Protein AF-A0A834RPK0-F1 (afdb_monomer_lite)

Structure (mmCIF, N/CA/C/O backbone):
data_AF-A0A834RPK0-F1
#
_entry.id   AF-A0A834RPK0-F1
#
loop_
_atom_site.group_PDB
_atom_site.id
_atom_site.type_symbol
_atom_site.label_atom_id
_atom_site.label_alt_id
_atom_site.label_comp_id
_atom_site.label_asym_id
_atom_site.label_entity_id
_atom_site.label_seq_id
_atom_site.pdbx_PDB_ins_code
_atom_site.Cartn_x
_atom_site.Cartn_y
_atom_site.Cartn_z
_atom_site.occupancy
_atom_site.B_iso_or_equiv
_atom_site.auth_seq_id
_atom_site.auth_comp_id
_atom_site.auth_asym_id
_atom_site.auth_atom_id
_atom_site.pdbx_PDB_model_num
ATOM 1 N N . MET A 1 1 ? 8.964 4.202 -4.749 1.00 93.50 1 MET A N 1
ATOM 2 C CA . MET A 1 1 ? 7.977 4.054 -5.846 1.00 93.50 1 MET A CA 1
ATOM 3 C C . MET A 1 1 ? 8.562 4.579 -7.152 1.00 93.50 1 MET A C 1
ATOM 5 O O . MET A 1 1 ? 9.456 5.419 -7.105 1.00 93.50 1 MET A O 1
ATOM 9 N N . SER A 1 2 ? 8.068 4.128 -8.306 1.00 96.38 2 SER A N 1
ATOM 10 C CA . SER A 1 2 ? 8.414 4.714 -9.609 1.00 96.38 2 SER A CA 1
ATOM 11 C C . SER A 1 2 ? 7.276 4.647 -10.627 1.00 96.38 2 SER A C 1
ATOM 13 O O . SER A 1 2 ? 6.348 3.847 -10.500 1.00 96.38 2 SER A O 1
ATOM 15 N N . ALA A 1 3 ? 7.382 5.490 -11.652 1.00 97.00 3 ALA A N 1
ATOM 16 C CA . ALA A 1 3 ? 6.597 5.434 -12.873 1.00 97.00 3 ALA A CA 1
ATOM 17 C C . ALA A 1 3 ? 7.542 5.102 -14.029 1.00 97.00 3 ALA A C 1
ATOM 19 O O . ALA A 1 3 ? 8.542 5.795 -14.241 1.00 97.00 3 ALA A O 1
ATOM 20 N N . GLN A 1 4 ? 7.230 4.046 -14.774 1.00 96.06 4 GLN A N 1
ATOM 21 C CA . GLN A 1 4 ? 8.089 3.544 -15.841 1.00 96.06 4 GLN A CA 1
ATOM 22 C C . GLN A 1 4 ? 7.287 3.306 -17.113 1.00 96.06 4 GLN A C 1
ATOM 24 O O . GLN A 1 4 ? 6.217 2.697 -17.077 1.00 96.06 4 GLN A O 1
ATOM 29 N N . HIS A 1 5 ? 7.820 3.732 -18.255 1.00 95.25 5 HIS A N 1
ATOM 30 C CA . HIS A 1 5 ? 7.370 3.182 -19.523 1.00 95.25 5 HIS A CA 1
ATOM 31 C C . HIS A 1 5 ? 7.876 1.735 -19.615 1.00 95.25 5 HIS A C 1
ATOM 33 O O . HIS A 1 5 ? 9.091 1.521 -19.533 1.00 95.25 5 HIS A O 1
ATOM 39 N N . PRO A 1 6 ? 6.988 0.735 -19.748 1.00 94.62 6 PRO A N 1
ATOM 40 C CA . PRO A 1 6 ? 7.416 -0.653 -19.830 1.00 94.62 6 PRO A CA 1
ATOM 41 C C . PRO A 1 6 ? 8.187 -0.925 -21.123 1.00 94.62 6 PRO A C 1
ATOM 43 O O . PRO A 1 6 ? 7.986 -0.256 -22.136 1.00 94.62 6 PRO A O 1
ATOM 46 N N . GLY A 1 7 ? 9.024 -1.964 -21.117 1.00 95.06 7 GLY A N 1
ATOM 47 C CA . GLY A 1 7 ? 9.658 -2.433 -22.345 1.00 95.06 7 GLY A CA 1
ATOM 48 C C . GLY A 1 7 ? 8.622 -2.902 -23.379 1.00 95.06 7 GLY A C 1
ATOM 49 O O . GLY A 1 7 ? 7.525 -3.354 -23.044 1.00 95.06 7 GLY A O 1
ATOM 50 N N . GLN A 1 8 ? 8.969 -2.814 -24.664 1.00 94.44 8 GLN A N 1
ATOM 51 C CA . GLN A 1 8 ? 8.030 -3.014 -25.780 1.00 94.44 8 GLN A CA 1
ATOM 52 C C . GLN A 1 8 ? 7.349 -4.392 -25.814 1.00 94.44 8 GLN A C 1
ATOM 54 O O . GLN A 1 8 ? 6.273 -4.530 -26.402 1.00 94.44 8 GLN A O 1
ATOM 59 N N . ARG A 1 9 ? 7.967 -5.413 -25.206 1.00 95.25 9 ARG A N 1
ATOM 60 C CA . ARG A 1 9 ? 7.450 -6.790 -25.174 1.00 95.25 9 ARG A CA 1
ATOM 61 C C . ARG A 1 9 ? 6.666 -7.108 -23.899 1.00 95.25 9 ARG A C 1
ATOM 63 O O . ARG A 1 9 ? 6.069 -8.183 -23.825 1.00 95.25 9 ARG A O 1
ATOM 70 N N . PHE A 1 10 ? 6.649 -6.196 -22.926 1.00 93.81 10 PHE A N 1
ATOM 71 C CA . PHE A 1 10 ? 5.908 -6.382 -21.688 1.00 93.81 10 PHE A CA 1
ATOM 72 C C . PHE A 1 10 ? 4.395 -6.498 -21.974 1.00 93.81 10 PHE A C 1
ATOM 74 O O . PHE A 1 10 ? 3.866 -5.728 -22.789 1.00 93.81 10 PHE A O 1
ATOM 81 N N . PRO A 1 11 ? 3.677 -7.439 -21.327 1.00 91.06 11 PRO A N 1
ATOM 82 C CA . PRO A 1 11 ? 2.245 -7.619 -21.543 1.00 91.06 11 PRO A CA 1
ATOM 83 C C . PRO A 1 11 ? 1.435 -6.344 -21.277 1.00 91.06 11 PRO A C 1
ATOM 85 O O . PRO A 1 11 ? 1.596 -5.670 -20.259 1.00 91.06 11 PRO A O 1
ATOM 88 N N . TYR A 1 12 ? 0.516 -6.030 -22.189 1.00 89.50 12 TYR A N 1
ATOM 89 C CA . TYR A 1 12 ? -0.424 -4.929 -22.016 1.00 89.50 12 TYR A CA 1
ATOM 90 C C . TYR A 1 12 ? -1.839 -5.473 -21.846 1.00 89.50 12 TYR A C 1
ATOM 92 O O . TYR A 1 12 ? -2.360 -6.125 -22.745 1.00 89.50 12 TYR A O 1
ATOM 100 N N . ALA A 1 13 ? -2.436 -5.204 -20.690 1.00 90.38 13 ALA A N 1
ATOM 101 C CA . ALA A 1 13 ? -3.760 -5.659 -20.283 1.00 90.38 13 ALA A CA 1
ATOM 102 C C . ALA A 1 13 ? -4.718 -4.485 -20.008 1.00 90.38 13 ALA A C 1
ATOM 104 O O . ALA A 1 13 ? -5.709 -4.653 -19.308 1.00 90.38 13 ALA A O 1
ATOM 10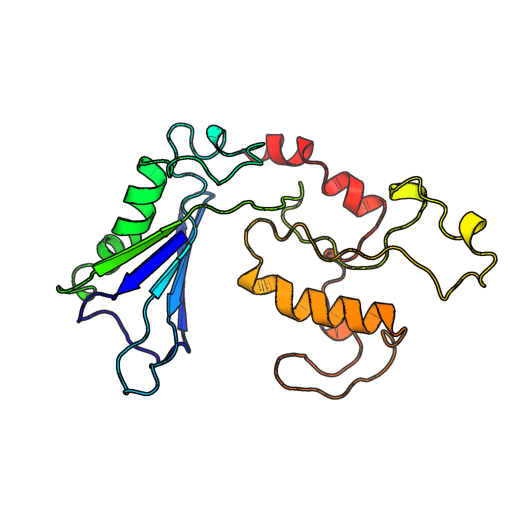5 N N . GLY A 1 14 ? -4.417 -3.277 -20.502 1.00 88.75 14 GLY A N 1
ATOM 106 C CA . GLY A 1 14 ? -5.305 -2.117 -20.349 1.00 88.75 14 GLY A CA 1
ATOM 107 C C . GLY A 1 14 ? -5.518 -1.673 -18.899 1.00 88.75 14 GLY A C 1
ATOM 108 O O . GLY A 1 14 ? -6.535 -1.059 -18.600 1.00 88.75 14 GLY A O 1
ATOM 109 N N . GLY A 1 15 ? -4.588 -2.001 -17.998 1.00 89.75 15 GLY A N 1
ATOM 110 C CA . GLY A 1 15 ? -4.724 -1.743 -16.561 1.00 89.75 15 GLY A CA 1
ATOM 111 C C . GLY A 1 15 ? -5.598 -2.740 -15.795 1.00 89.75 15 GLY A C 1
ATOM 112 O O . GLY A 1 15 ? -5.873 -2.5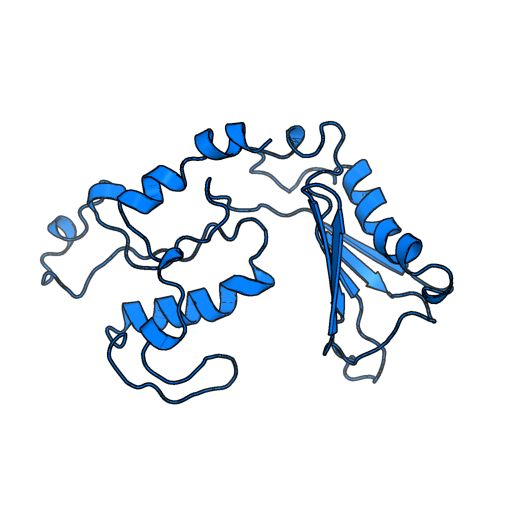20 -14.622 1.00 89.75 15 GLY A O 1
ATOM 113 N N . LEU A 1 16 ? -6.005 -3.848 -16.424 1.00 90.00 16 LEU A N 1
ATOM 114 C CA . LEU A 1 16 ? -6.784 -4.908 -15.770 1.00 90.00 16 LEU A CA 1
ATOM 115 C C . LEU A 1 16 ? -5.929 -5.890 -14.960 1.00 90.00 16 LEU A C 1
ATOM 117 O O . LEU A 1 16 ? -6.474 -6.710 -14.228 1.00 90.00 16 LEU A O 1
ATOM 121 N N . HIS A 1 17 ? -4.602 -5.835 -15.096 1.00 89.56 17 HIS A N 1
ATOM 122 C CA . HIS A 1 17 ? -3.682 -6.712 -14.381 1.00 89.56 17 HIS A CA 1
ATOM 123 C C . HIS A 1 17 ? -2.638 -5.916 -13.599 1.00 89.56 17 HIS A C 1
ATOM 125 O O . HIS A 1 17 ? -2.103 -4.909 -14.077 1.00 89.56 17 HIS A O 1
ATOM 131 N N . SER A 1 18 ? -2.311 -6.462 -12.432 1.00 91.38 18 SER A N 1
ATOM 132 C CA . SER A 1 18 ? -1.158 -6.101 -11.618 1.00 91.38 18 SER A CA 1
ATOM 133 C C . SER A 1 18 ? -0.292 -7.337 -11.394 1.00 91.38 18 SER A C 1
ATOM 135 O O . SER A 1 18 ? -0.750 -8.474 -11.525 1.00 91.38 18 SER A O 1
ATOM 137 N N . TRP A 1 19 ? 0.970 -7.114 -11.059 1.00 93.12 19 TRP A N 1
ATOM 138 C CA . TRP A 1 19 ? 1.949 -8.159 -10.791 1.00 93.12 19 TRP A CA 1
ATOM 139 C C . TRP A 1 19 ? 2.512 -7.961 -9.395 1.00 93.12 19 TRP A C 1
ATOM 141 O O . TRP A 1 19 ? 2.827 -6.835 -9.024 1.00 93.12 19 TRP A O 1
ATOM 151 N N . GLY A 1 20 ? 2.668 -9.055 -8.657 1.00 93.44 20 GLY A N 1
ATOM 152 C CA . GLY A 1 20 ? 3.395 -9.101 -7.394 1.00 93.44 20 GLY A CA 1
ATOM 153 C C . GLY A 1 20 ? 4.597 -10.026 -7.532 1.00 93.44 20 GLY A C 1
ATOM 154 O O . GLY A 1 20 ? 4.502 -11.089 -8.147 1.00 93.44 20 GLY A O 1
ATOM 155 N N . VAL A 1 21 ? 5.727 -9.615 -6.977 1.00 92.44 21 VAL A N 1
ATOM 156 C CA . VAL A 1 21 ? 6.949 -10.408 -6.886 1.00 92.44 21 VAL A CA 1
ATOM 157 C C . VAL A 1 21 ? 7.266 -10.550 -5.411 1.00 92.44 21 VAL A C 1
ATOM 159 O O . VAL A 1 21 ? 7.690 -9.589 -4.781 1.00 92.44 21 VAL A O 1
ATOM 162 N N . VAL A 1 22 ? 7.064 -11.747 -4.874 1.00 91.56 22 VAL A N 1
ATOM 163 C CA . VAL A 1 22 ? 7.335 -12.062 -3.469 1.00 91.56 22 VAL A CA 1
ATOM 164 C C . VAL A 1 22 ? 8.691 -12.753 -3.367 1.00 91.56 22 VAL A C 1
ATOM 166 O O . VAL A 1 22 ? 8.989 -13.657 -4.152 1.00 91.56 22 VAL A O 1
ATOM 169 N N . TYR A 1 23 ? 9.524 -12.331 -2.420 1.00 87.38 23 TYR A N 1
ATOM 170 C CA . TYR A 1 23 ? 10.840 -12.914 -2.163 1.00 87.38 23 TYR A CA 1
ATOM 171 C C . TYR A 1 23 ? 11.192 -12.806 -0.679 1.00 87.38 23 TYR A C 1
ATOM 173 O O . TYR A 1 23 ? 11.142 -11.726 -0.101 1.00 87.38 23 TYR A O 1
ATOM 181 N N . GLY A 1 24 ? 11.615 -13.910 -0.056 1.00 85.56 24 GLY A N 1
ATOM 182 C CA . GLY A 1 24 ? 11.869 -13.915 1.390 1.00 85.56 24 GLY A CA 1
ATOM 183 C C . GLY A 1 24 ? 10.683 -13.309 2.151 1.00 85.56 24 GLY A C 1
ATOM 184 O O . GLY A 1 24 ? 9.555 -13.753 1.967 1.00 85.56 24 GLY A O 1
ATOM 185 N N . GLU A 1 25 ? 10.949 -12.259 2.927 1.00 80.69 25 GLU A N 1
ATOM 186 C CA . GLU A 1 25 ? 9.951 -11.508 3.708 1.00 80.69 25 GLU A CA 1
ATOM 187 C C . GLU A 1 25 ? 9.455 -10.226 3.013 1.00 80.69 25 GLU A C 1
ATOM 189 O O . GLU A 1 25 ? 8.629 -9.495 3.551 1.00 80.69 25 GLU A O 1
ATOM 194 N N . GLY A 1 26 ? 9.961 -9.925 1.815 1.00 84.56 26 GLY A N 1
ATOM 195 C CA . GLY A 1 26 ? 9.620 -8.724 1.061 1.00 84.56 26 GLY A CA 1
ATOM 196 C C . GLY A 1 26 ? 8.804 -9.017 -0.191 1.00 84.56 26 GLY A C 1
ATOM 197 O O . GLY A 1 26 ? 8.729 -10.142 -0.693 1.00 84.56 26 GLY A O 1
ATOM 198 N N . PHE A 1 27 ? 8.226 -7.961 -0.749 1.00 91.25 27 PHE A N 1
ATOM 199 C CA . PHE A 1 27 ? 7.593 -8.018 -2.054 1.00 91.25 27 PHE A CA 1
ATOM 200 C C . PHE A 1 27 ? 7.733 -6.690 -2.797 1.00 91.25 27 PHE A C 1
ATOM 202 O O . PHE A 1 27 ? 7.914 -5.625 -2.205 1.00 91.25 27 PHE A O 1
ATOM 209 N N . ASP A 1 28 ? 7.629 -6.772 -4.117 1.00 94.06 28 ASP A N 1
ATOM 210 C CA . ASP A 1 28 ? 7.417 -5.633 -5.000 1.00 94.06 28 ASP A CA 1
ATOM 211 C C . ASP A 1 28 ? 6.164 -5.864 -5.824 1.00 94.06 28 ASP A C 1
ATOM 213 O O . ASP A 1 28 ? 5.746 -6.997 -6.068 1.00 94.06 28 ASP A O 1
ATOM 217 N N . TYR A 1 29 ? 5.580 -4.782 -6.306 1.00 94.06 29 TYR A N 1
ATOM 218 C CA . TYR A 1 29 ? 4.389 -4.840 -7.125 1.00 94.06 29 TYR A CA 1
ATOM 219 C C . TYR A 1 29 ? 4.466 -3.853 -8.278 1.00 94.06 29 TYR A C 1
ATOM 221 O O . TYR A 1 29 ? 5.120 -2.812 -8.201 1.00 94.06 29 TYR A O 1
ATOM 229 N N . ALA A 1 30 ? 3.753 -4.173 -9.350 1.00 94.56 30 ALA A N 1
ATOM 230 C CA . ALA A 1 30 ? 3.528 -3.276 -10.466 1.00 94.56 30 ALA A CA 1
ATOM 231 C C . ALA A 1 30 ? 2.047 -3.255 -10.824 1.00 94.56 30 ALA A C 1
ATOM 233 O O . ALA A 1 30 ? 1.436 -4.304 -11.023 1.00 94.56 30 ALA A O 1
ATOM 234 N N . THR A 1 31 ? 1.497 -2.057 -10.985 1.00 93.44 31 THR A N 1
ATOM 235 C CA . THR A 1 31 ? 0.153 -1.842 -11.523 1.00 93.44 31 THR A CA 1
ATOM 236 C C . THR A 1 31 ? 0.267 -1.102 -12.842 1.00 93.44 31 THR A C 1
ATOM 238 O O . THR A 1 31 ? 0.960 -0.087 -12.948 1.00 93.44 31 THR A O 1
ATOM 241 N N . GLN A 1 32 ? -0.412 -1.604 -13.868 1.00 93.31 32 GLN A N 1
ATOM 242 C CA . GLN A 1 32 ? -0.457 -0.938 -15.159 1.00 93.31 32 GLN A CA 1
ATOM 243 C C . GLN A 1 32 ? -1.540 0.132 -15.165 1.00 93.31 32 GLN A C 1
ATOM 245 O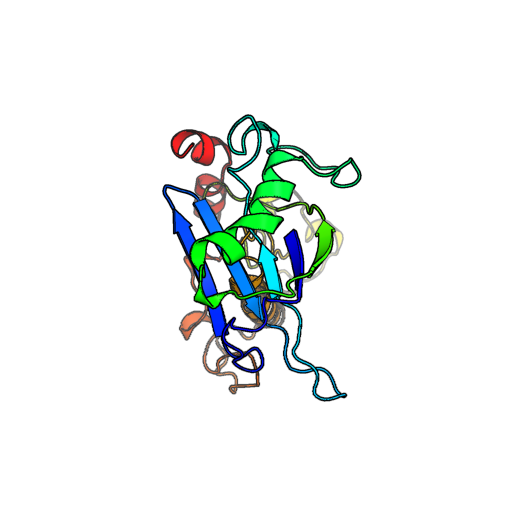 O . GLN A 1 32 ? -2.682 -0.124 -14.793 1.00 93.31 32 GLN A O 1
ATOM 250 N N . ARG A 1 33 ? -1.203 1.338 -15.626 1.00 93.00 33 ARG A N 1
ATOM 251 C CA . ARG A 1 33 ? -2.230 2.347 -15.880 1.00 93.00 33 ARG A CA 1
ATOM 252 C C . ARG A 1 33 ? -3.029 1.992 -17.142 1.00 93.00 33 ARG A C 1
ATOM 254 O O . ARG A 1 33 ? -2.446 1.470 -18.104 1.00 93.00 33 ARG A O 1
ATOM 261 N N . PRO A 1 34 ? -4.335 2.311 -17.179 1.00 92.94 34 PRO A N 1
ATOM 262 C CA . PRO A 1 34 ? -5.129 2.217 -18.397 1.00 92.94 34 PRO A CA 1
ATOM 263 C C . PRO A 1 34 ? -4.509 2.999 -19.559 1.00 92.94 34 PRO A C 1
ATOM 265 O O . PRO A 1 34 ? -3.631 3.849 -19.364 1.00 92.94 34 PRO A O 1
ATOM 268 N N . SER A 1 35 ? -4.967 2.711 -20.777 1.00 90.81 35 SER A N 1
ATOM 269 C CA . SER A 1 35 ? -4.534 3.459 -21.957 1.00 90.81 35 SER A CA 1
ATOM 270 C C . SER A 1 35 ? -4.870 4.931 -21.773 1.00 90.81 35 SER A C 1
ATOM 272 O O . SER A 1 35 ? -5.907 5.286 -21.207 1.00 90.81 35 SER A O 1
ATOM 274 N N . LYS A 1 36 ? -3.994 5.797 -22.271 1.00 87.81 36 LYS A N 1
ATOM 275 C CA . LYS A 1 36 ? -4.293 7.224 -22.333 1.00 87.81 36 LYS A CA 1
ATOM 276 C C . LYS A 1 36 ? -5.371 7.481 -23.389 1.00 87.81 36 LYS A C 1
ATOM 278 O O . LYS A 1 36 ? -5.622 6.644 -24.255 1.00 87.81 36 LYS A O 1
ATOM 283 N N . ALA A 1 37 ? -5.976 8.666 -23.344 1.00 89.56 37 ALA A N 1
ATOM 284 C CA . ALA A 1 37 ? -7.009 9.072 -24.300 1.00 89.56 37 ALA A CA 1
ATOM 285 C C . ALA A 1 37 ? -6.528 9.054 -25.767 1.00 89.56 37 ALA A C 1
ATOM 287 O O . ALA A 1 37 ? -7.332 8.857 -26.670 1.00 89.56 37 ALA A O 1
ATOM 288 N N . ASP A 1 38 ? -5.221 9.214 -25.998 1.00 91.19 38 ASP A N 1
ATOM 289 C CA . ASP A 1 38 ? -4.579 9.134 -27.318 1.00 91.19 38 ASP A CA 1
ATOM 290 C C . ASP A 1 38 ? -4.315 7.689 -27.800 1.00 91.19 38 ASP A C 1
ATOM 292 O O . ASP A 1 38 ? -3.713 7.482 -28.851 1.00 91.19 38 ASP A O 1
ATOM 296 N N . GLY A 1 39 ? -4.741 6.680 -27.033 1.00 85.00 39 GLY A N 1
ATOM 297 C CA . GLY A 1 39 ? -4.537 5.263 -27.333 1.00 85.00 39 GLY A CA 1
ATOM 298 C C . GLY A 1 39 ? -3.150 4.726 -26.969 1.00 85.00 39 GLY A C 1
ATOM 299 O O . GLY A 1 39 ? -2.913 3.522 -27.103 1.00 85.00 39 GLY A O 1
ATOM 300 N N . SER A 1 40 ? -2.231 5.565 -26.480 1.00 86.88 40 SER A N 1
ATOM 301 C CA . SER A 1 40 ? -0.914 5.107 -26.035 1.00 86.88 40 SER A CA 1
ATOM 302 C C . SER A 1 40 ? -1.009 4.285 -24.746 1.00 86.88 40 SER A C 1
ATOM 304 O O . SER A 1 40 ? -1.849 4.525 -23.869 1.00 86.88 40 SER A O 1
ATO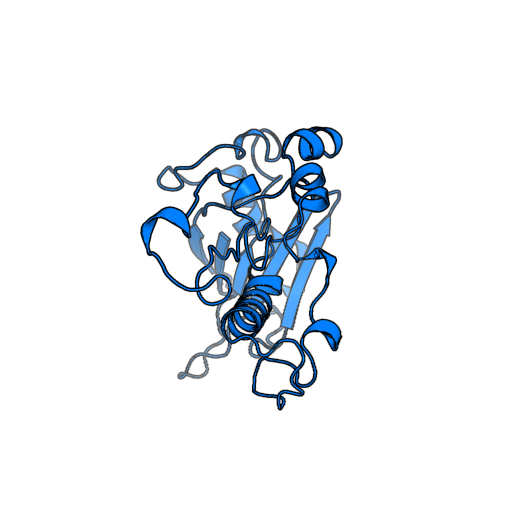M 306 N N . LYS A 1 41 ? -0.124 3.286 -24.629 1.00 89.94 41 LYS A N 1
ATOM 307 C CA . LYS A 1 41 ? -0.050 2.414 -23.452 1.00 89.94 41 LYS A CA 1
ATOM 308 C C . LYS A 1 41 ? 0.261 3.242 -22.204 1.00 89.94 41 LYS A C 1
ATOM 310 O O . LYS A 1 41 ? 1.180 4.064 -22.200 1.00 89.94 41 LYS A O 1
ATOM 315 N N . GLY A 1 42 ? -0.498 2.991 -21.142 1.00 91.69 42 GLY A N 1
ATOM 316 C CA . GLY A 1 42 ? -0.232 3.557 -19.826 1.00 91.69 42 GLY A CA 1
ATOM 317 C C . GLY A 1 42 ? 1.103 3.080 -19.245 1.00 91.69 42 GLY A C 1
ATOM 318 O O . GLY A 1 42 ? 1.593 1.996 -19.563 1.00 91.69 42 GLY A O 1
ATOM 319 N N . ASP A 1 43 ? 1.683 3.914 -18.385 1.00 94.69 43 ASP A N 1
ATOM 320 C CA . ASP A 1 43 ? 2.905 3.581 -17.649 1.00 94.69 43 ASP A CA 1
ATOM 321 C C . ASP A 1 43 ? 2.649 2.498 -16.587 1.00 94.69 43 ASP A C 1
ATOM 323 O O . ASP A 1 43 ? 1.514 2.294 -16.144 1.00 94.69 43 ASP A O 1
ATOM 327 N N . LEU A 1 44 ? 3.718 1.831 -16.158 1.00 95.44 44 LEU A N 1
ATOM 328 C CA . LEU A 1 44 ? 3.731 0.985 -14.972 1.00 95.44 44 LEU A CA 1
ATOM 329 C C . LEU A 1 44 ? 4.029 1.820 -13.732 1.00 95.44 44 LEU A C 1
ATOM 331 O O . LEU A 1 44 ? 4.990 2.588 -13.707 1.00 95.44 44 LEU A O 1
ATOM 335 N N . MET A 1 45 ? 3.222 1.621 -12.697 1.00 95.44 45 MET A N 1
ATOM 336 C CA . MET A 1 45 ? 3.446 2.149 -11.357 1.00 95.44 45 MET A CA 1
ATOM 337 C C . MET A 1 45 ? 4.049 1.030 -10.519 1.00 95.44 45 MET A C 1
ATOM 339 O O . MET A 1 45 ? 3.379 0.024 -10.290 1.00 95.44 45 MET A O 1
ATOM 343 N N . ILE A 1 46 ? 5.303 1.185 -10.102 1.00 95.50 46 ILE A N 1
ATOM 344 C CA . ILE A 1 46 ? 6.057 0.140 -9.401 1.00 95.50 46 ILE A CA 1
ATOM 345 C C . ILE A 1 46 ? 6.330 0.576 -7.966 1.00 95.50 46 ILE A C 1
ATOM 347 O O . ILE A 1 46 ? 6.800 1.694 -7.721 1.00 95.50 46 ILE A O 1
ATOM 351 N N . GLY A 1 47 ? 6.052 -0.318 -7.025 1.00 93.94 47 GLY A N 1
ATOM 352 C CA . GLY A 1 47 ? 6.280 -0.116 -5.604 1.00 93.94 47 GLY A CA 1
ATOM 353 C C . GLY A 1 47 ? 6.896 -1.320 -4.917 1.00 93.94 47 GLY A C 1
ATOM 354 O O . GLY A 1 47 ? 6.966 -2.401 -5.493 1.00 93.94 47 GLY A O 1
ATOM 355 N N . GLY A 1 48 ? 7.356 -1.088 -3.691 1.00 92.88 48 GLY A N 1
ATOM 356 C CA . GLY A 1 48 ? 8.138 -2.033 -2.901 1.00 92.88 48 GLY A CA 1
ATOM 357 C C . GLY A 1 48 ? 9.531 -1.484 -2.595 1.00 92.88 48 GLY A C 1
ATOM 358 O O . GLY A 1 48 ? 9.706 -0.273 -2.433 1.00 92.88 48 GLY A O 1
ATOM 359 N N . GLY A 1 49 ? 10.516 -2.372 -2.509 1.00 92.44 49 GLY A N 1
ATOM 360 C CA . GLY A 1 49 ? 11.908 -2.028 -2.231 1.00 92.44 49 GLY A CA 1
ATOM 361 C C . GLY A 1 49 ? 12.199 -1.682 -0.769 1.00 92.44 49 GLY A C 1
ATOM 362 O O . GLY A 1 49 ? 13.313 -1.274 -0.472 1.00 92.44 49 GLY A O 1
ATOM 363 N N . PHE A 1 50 ? 11.244 -1.866 0.150 1.00 90.19 50 PHE A N 1
ATOM 364 C CA . PHE A 1 50 ? 11.417 -1.506 1.564 1.00 90.19 50 PHE A CA 1
ATOM 365 C C . PHE A 1 50 ? 12.662 -2.164 2.186 1.00 90.19 50 PHE A C 1
ATOM 367 O O . PHE A 1 50 ? 13.475 -1.492 2.805 1.00 90.19 50 PHE A O 1
ATOM 374 N N . MET A 1 51 ? 12.882 -3.454 1.912 1.00 90.25 51 MET A N 1
ATOM 375 C CA . MET A 1 51 ? 14.031 -4.225 2.414 1.00 90.25 51 MET A CA 1
ATOM 376 C C . MET A 1 51 ? 15.296 -4.086 1.543 1.00 90.25 51 MET A C 1
ATOM 378 O O . MET A 1 51 ? 16.183 -4.941 1.591 1.00 90.25 51 MET A O 1
ATOM 382 N N . ARG A 1 52 ? 15.363 -3.077 0.663 1.00 93.44 52 ARG A N 1
ATOM 383 C CA . ARG A 1 52 ? 16.410 -2.951 -0.374 1.00 93.44 52 ARG A CA 1
ATOM 384 C C . ARG A 1 52 ? 17.374 -1.792 -0.153 1.00 93.44 52 ARG A C 1
ATOM 386 O O . ARG A 1 52 ? 18.244 -1.574 -0.991 1.00 93.44 52 ARG A O 1
ATOM 393 N N . SER A 1 53 ? 17.277 -1.134 0.996 1.00 93.12 53 SER A N 1
ATOM 394 C CA . SER A 1 53 ? 18.281 -0.200 1.497 1.00 93.12 53 SER A CA 1
ATOM 395 C C . SER A 1 53 ? 19.492 -0.915 2.114 1.00 93.12 53 SER A C 1
ATOM 397 O O . SER A 1 53 ? 19.513 -2.139 2.281 1.00 93.12 53 SER A O 1
ATOM 399 N N . LEU A 1 54 ? 20.519 -0.142 2.487 1.00 92.75 54 LEU A N 1
ATOM 400 C CA . LEU A 1 54 ? 21.797 -0.659 2.996 1.00 92.75 54 LEU A CA 1
ATOM 401 C C . LEU A 1 54 ? 21.646 -1.564 4.229 1.00 92.75 54 LEU A C 1
ATOM 403 O O . LEU A 1 54 ? 22.378 -2.546 4.350 1.00 92.75 54 LEU A O 1
ATOM 407 N N . LYS A 1 55 ? 20.720 -1.242 5.142 1.00 92.94 55 LYS A N 1
ATOM 408 C CA . LYS A 1 55 ? 20.433 -2.049 6.340 1.00 92.94 55 LYS A CA 1
ATOM 409 C C . LYS A 1 55 ? 19.111 -2.802 6.218 1.00 92.94 55 LYS A C 1
ATOM 411 O O . LYS A 1 55 ? 18.436 -3.011 7.221 1.00 92.94 55 LYS A O 1
ATOM 416 N N . GLN A 1 56 ? 18.756 -3.202 4.996 1.00 90.50 56 GLN A N 1
ATOM 417 C CA . GLN A 1 56 ? 17.591 -4.043 4.717 1.00 90.50 56 GLN A CA 1
ATOM 418 C C . GLN A 1 56 ? 16.293 -3.464 5.305 1.00 90.50 56 GLN A C 1
ATOM 420 O O . GLN A 1 56 ? 15.525 -4.166 5.943 1.00 90.50 56 GLN A O 1
ATOM 425 N N . GLY A 1 57 ? 16.058 -2.165 5.128 1.00 89.25 57 GLY A N 1
ATOM 426 C CA . GLY A 1 57 ? 14.839 -1.477 5.564 1.00 89.25 57 GLY A CA 1
ATOM 427 C C . GLY A 1 57 ? 14.864 -0.937 6.993 1.00 89.25 57 GLY A C 1
ATOM 428 O O . GLY A 1 57 ? 14.152 0.022 7.278 1.00 89.25 57 GLY A O 1
ATOM 429 N N . ILE A 1 58 ? 15.726 -1.443 7.883 1.00 89.19 58 ILE A N 1
ATOM 430 C CA . ILE A 1 58 ? 15.812 -0.942 9.271 1.00 89.19 58 ILE A CA 1
ATOM 431 C C . ILE A 1 58 ? 16.199 0.542 9.298 1.00 89.19 58 ILE A C 1
ATOM 433 O O . ILE A 1 58 ? 15.675 1.316 10.096 1.00 89.19 58 ILE A O 1
ATOM 437 N N . ASP A 1 59 ? 17.084 0.966 8.394 1.00 90.56 59 ASP A N 1
ATOM 438 C CA . ASP A 1 59 ? 17.483 2.368 8.232 1.00 90.56 59 ASP A CA 1
ATOM 439 C C . ASP A 1 59 ? 16.376 3.276 7.673 1.00 90.56 59 ASP A C 1
ATOM 441 O O . ASP A 1 59 ? 16.563 4.488 7.639 1.00 90.56 59 ASP A O 1
ATOM 445 N N . GLN A 1 60 ? 15.237 2.709 7.268 1.00 88.94 60 GLN A N 1
ATOM 446 C CA . GLN A 1 60 ? 14.070 3.434 6.762 1.00 88.94 60 GLN A CA 1
ATOM 447 C C . GLN A 1 60 ? 12.951 3.568 7.815 1.00 88.94 60 GLN A C 1
ATOM 449 O O . GLN A 1 60 ? 11.971 4.280 7.593 1.00 88.94 60 GLN A O 1
ATOM 454 N N . VAL A 1 61 ? 13.082 2.923 8.981 1.00 88.81 61 VAL A N 1
ATOM 455 C CA . VAL A 1 61 ? 12.098 2.996 10.074 1.00 88.81 61 VAL A CA 1
ATOM 456 C C . VAL A 1 61 ? 12.296 4.268 10.902 1.00 88.81 61 VAL A C 1
ATOM 458 O O . VAL A 1 61 ? 13.411 4.630 11.267 1.00 88.81 61 VAL A O 1
ATOM 461 N N . GLY A 1 62 ? 11.192 4.943 11.240 1.00 88.31 62 GLY A N 1
ATOM 462 C CA . GLY A 1 62 ? 11.206 6.163 12.059 1.00 88.31 62 GLY A CA 1
ATOM 463 C C . GLY A 1 62 ? 11.561 7.441 11.292 1.00 88.31 62 GLY A C 1
ATOM 464 O O . GLY A 1 62 ? 11.632 8.514 11.894 1.00 88.31 62 GLY A O 1
ATOM 465 N N . LEU A 1 63 ? 11.744 7.349 9.972 1.00 88.94 63 LEU A N 1
ATOM 466 C CA . LEU A 1 63 ? 11.897 8.505 9.098 1.00 88.94 63 LEU A CA 1
ATOM 467 C C . LEU A 1 63 ? 10.519 9.102 8.788 1.00 88.94 63 LEU A C 1
ATOM 469 O O . LEU A 1 63 ? 9.659 8.450 8.201 1.00 88.94 63 LEU A O 1
ATOM 473 N N . TYR A 1 64 ? 10.312 10.346 9.211 1.00 88.19 64 TYR A N 1
ATOM 474 C CA . TYR A 1 64 ? 9.069 11.097 8.998 1.00 88.19 64 TYR A CA 1
ATOM 475 C C . TYR A 1 64 ? 9.205 12.194 7.935 1.00 88.19 64 TYR A C 1
ATOM 477 O O . TYR A 1 64 ? 8.226 12.871 7.641 1.00 88.19 64 TYR A O 1
ATOM 485 N N . ASP A 1 65 ? 10.413 12.408 7.414 1.00 89.50 65 ASP A N 1
ATOM 486 C CA . ASP A 1 65 ? 10.702 13.369 6.355 1.00 89.50 65 ASP A CA 1
ATOM 487 C C . ASP A 1 65 ? 11.142 12.595 5.111 1.00 89.50 65 ASP A C 1
ATOM 489 O O . ASP A 1 65 ? 12.201 11.964 5.104 1.00 89.50 65 ASP A O 1
ATOM 493 N N . ASP A 1 66 ? 10.301 12.608 4.079 1.00 89.19 66 ASP A N 1
ATOM 494 C CA . ASP A 1 66 ? 10.554 11.996 2.775 1.00 89.19 66 ASP A CA 1
ATOM 495 C C . ASP A 1 66 ? 11.045 12.999 1.720 1.00 89.19 66 ASP A C 1
ATOM 497 O O . ASP A 1 66 ? 11.216 12.620 0.558 1.00 89.19 66 ASP A O 1
ATOM 501 N N . GLY A 1 67 ? 11.323 14.244 2.123 1.00 84.81 67 GLY A N 1
ATOM 502 C CA . GLY A 1 67 ? 11.958 15.275 1.305 1.00 84.81 67 GLY A CA 1
ATOM 503 C C . GLY A 1 67 ? 13.450 15.084 0.957 1.00 84.81 67 GLY A C 1
ATOM 504 O O . GLY A 1 67 ? 13.881 15.684 -0.035 1.00 84.81 67 GLY A O 1
ATOM 505 N N . PRO A 1 68 ? 14.272 14.305 1.698 1.00 83.12 68 PRO A N 1
ATOM 506 C CA . PRO A 1 68 ? 15.666 14.046 1.329 1.00 83.12 68 PRO A CA 1
ATOM 507 C C . PRO A 1 68 ? 15.842 13.322 -0.017 1.00 83.12 68 PRO A C 1
ATOM 509 O O . PRO A 1 68 ? 14.900 12.816 -0.624 1.00 83.12 68 PRO A O 1
ATOM 512 N N . LEU A 1 69 ? 17.095 13.238 -0.482 1.00 83.81 69 LEU A N 1
ATOM 513 C CA . LEU A 1 69 ? 17.439 12.450 -1.668 1.00 83.81 69 LEU A CA 1
ATOM 514 C C . LEU A 1 69 ? 17.046 10.979 -1.480 1.00 83.81 69 LEU A C 1
ATOM 516 O O . LEU A 1 69 ? 17.249 10.401 -0.414 1.00 83.81 69 LEU A O 1
ATOM 520 N N . LEU A 1 70 ? 16.533 10.378 -2.554 1.00 89.38 70 LEU A N 1
ATOM 521 C CA . LEU A 1 70 ? 16.137 8.974 -2.583 1.00 89.38 70 LEU A CA 1
ATOM 522 C C . LEU A 1 70 ? 17.287 8.057 -2.168 1.00 89.38 70 LEU A C 1
ATOM 524 O O . LEU A 1 70 ? 18.414 8.225 -2.638 1.00 89.38 70 LEU A O 1
ATOM 528 N N . GLU A 1 71 ? 16.973 7.045 -1.357 1.00 92.56 71 GLU A N 1
ATOM 529 C CA . GLU A 1 71 ? 17.931 6.006 -0.987 1.00 92.56 71 GLU A CA 1
ATOM 530 C C . GLU A 1 71 ? 18.394 5.259 -2.262 1.00 92.56 71 GLU A C 1
ATOM 532 O O . GLU A 1 71 ? 17.561 4.668 -2.965 1.00 92.56 71 GLU A O 1
ATOM 537 N N . PRO A 1 72 ? 19.694 5.318 -2.623 1.00 93.38 72 PRO A N 1
ATOM 538 C CA . PRO A 1 72 ? 20.155 4.867 -3.934 1.00 93.38 72 PRO A CA 1
ATOM 539 C C . PRO A 1 72 ? 19.941 3.379 -4.221 1.00 93.38 72 PRO A C 1
ATOM 541 O O . PRO A 1 72 ? 19.611 3.035 -5.358 1.00 93.38 72 PRO A O 1
ATOM 544 N N . LEU A 1 73 ? 20.116 2.490 -3.237 1.00 95.62 73 LEU A N 1
ATOM 545 C CA . LEU A 1 73 ? 19.982 1.044 -3.459 1.00 95.62 73 LEU A CA 1
ATOM 546 C C . LEU A 1 73 ? 18.529 0.660 -3.754 1.00 95.62 73 LEU A C 1
ATOM 548 O O . LEU A 1 73 ? 18.251 -0.078 -4.702 1.00 95.62 73 LEU A O 1
ATOM 552 N N . THR A 1 74 ? 17.597 1.256 -3.022 1.00 94.75 74 THR A N 1
ATOM 553 C CA . THR A 1 74 ? 16.154 1.135 -3.224 1.00 94.75 74 THR A CA 1
ATOM 554 C C . THR A 1 74 ? 15.747 1.704 -4.580 1.00 94.75 74 THR A C 1
ATOM 556 O O . THR A 1 74 ? 14.963 1.084 -5.303 1.00 94.75 74 THR A O 1
ATOM 559 N N . ALA A 1 75 ? 16.301 2.855 -4.976 1.00 94.94 75 ALA A N 1
ATOM 560 C CA . ALA A 1 75 ? 16.030 3.453 -6.281 1.00 94.94 75 ALA A CA 1
ATOM 561 C C . ALA A 1 75 ? 16.518 2.567 -7.442 1.00 94.94 75 ALA A C 1
ATOM 563 O O . ALA A 1 75 ? 15.773 2.359 -8.403 1.00 94.94 75 ALA A O 1
ATOM 564 N N . ILE A 1 76 ? 17.729 2.002 -7.342 1.00 95.69 76 ILE A N 1
ATOM 565 C CA . ILE A 1 76 ? 18.280 1.054 -8.327 1.00 95.69 76 ILE A CA 1
ATOM 566 C C . ILE A 1 76 ? 17.409 -0.201 -8.408 1.00 95.69 76 ILE A C 1
ATOM 568 O O . ILE A 1 76 ? 17.061 -0.643 -9.504 1.00 95.69 76 ILE A O 1
ATOM 572 N N . HIS A 1 77 ? 17.026 -0.757 -7.257 1.00 96.00 77 HIS A N 1
ATOM 573 C CA . HIS A 1 77 ? 16.169 -1.937 -7.182 1.00 96.00 77 HIS A CA 1
ATOM 574 C C . HIS A 1 77 ? 14.830 -1.709 -7.886 1.00 96.00 77 HIS A C 1
ATOM 576 O O . HIS A 1 77 ? 14.463 -2.468 -8.782 1.00 96.00 77 HIS A O 1
ATOM 582 N N . ILE A 1 78 ? 14.134 -0.623 -7.545 1.00 95.75 78 ILE A N 1
ATOM 583 C CA . ILE A 1 78 ? 12.836 -0.277 -8.138 1.00 95.75 78 ILE A CA 1
ATOM 584 C C . ILE A 1 78 ? 12.949 -0.029 -9.647 1.00 95.75 78 ILE A C 1
ATOM 586 O O . ILE A 1 78 ? 12.058 -0.421 -10.403 1.00 95.75 78 ILE A O 1
ATOM 590 N N . ALA A 1 79 ? 14.042 0.580 -10.107 1.00 95.56 79 ALA A N 1
ATOM 591 C CA . ALA A 1 79 ? 14.295 0.782 -11.531 1.00 95.56 79 ALA A CA 1
ATOM 592 C C . ALA A 1 79 ? 14.555 -0.534 -12.289 1.00 95.56 79 ALA A C 1
ATOM 594 O O . ALA A 1 79 ? 14.229 -0.634 -13.470 1.00 95.56 79 ALA A O 1
ATOM 595 N N . GLY A 1 80 ? 15.154 -1.535 -11.635 1.00 95.50 80 GLY A N 1
ATOM 596 C CA . GLY A 1 80 ? 15.694 -2.725 -12.298 1.00 95.50 80 GLY A CA 1
ATOM 597 C C . GLY A 1 80 ? 14.902 -4.021 -12.126 1.00 95.50 80 GLY A C 1
ATOM 598 O O . GLY A 1 80 ? 15.015 -4.903 -12.981 1.00 95.50 80 GLY A O 1
ATOM 599 N N . ILE A 1 81 ? 14.100 -4.168 -11.066 1.00 95.69 81 ILE A N 1
ATOM 600 C CA . ILE A 1 81 ? 13.534 -5.476 -10.697 1.00 95.69 81 ILE A CA 1
ATOM 601 C C . ILE A 1 81 ? 12.603 -6.059 -11.771 1.00 95.69 81 ILE A C 1
ATOM 603 O O . ILE A 1 81 ? 12.792 -7.196 -12.204 1.00 95.69 81 ILE A O 1
ATOM 607 N N . PHE A 1 82 ? 11.617 -5.296 -12.242 1.00 95.75 82 PHE A N 1
ATOM 608 C CA . PHE A 1 82 ? 10.682 -5.771 -13.268 1.00 95.75 82 PHE A CA 1
ATOM 609 C C . PHE A 1 82 ? 11.362 -6.038 -14.621 1.00 95.75 82 PHE A C 1
ATOM 611 O O . PHE A 1 82 ? 11.133 -7.113 -15.183 1.00 95.75 82 PHE A O 1
ATOM 618 N N . PRO A 1 83 ? 12.248 -5.157 -15.128 1.00 95.06 83 PRO A N 1
ATOM 619 C CA . PRO A 1 83 ? 13.076 -5.476 -16.287 1.00 95.06 83 PRO A CA 1
ATOM 620 C C . PRO A 1 83 ? 13.850 -6.793 -16.159 1.00 95.06 83 PRO A C 1
ATOM 622 O O . PRO A 1 83 ? 13.883 -7.574 -17.113 1.00 95.06 83 PRO A O 1
ATOM 625 N N . ALA A 1 84 ? 14.438 -7.057 -14.987 1.00 95.50 84 ALA A N 1
ATOM 626 C CA . ALA A 1 84 ? 15.208 -8.271 -14.736 1.00 95.50 84 ALA A CA 1
ATOM 627 C C . ALA A 1 84 ? 14.324 -9.527 -14.747 1.00 95.50 84 ALA A C 1
ATOM 629 O O . ALA A 1 84 ? 14.631 -10.490 -15.448 1.00 95.50 84 ALA A O 1
ATOM 630 N N . ILE A 1 85 ? 13.197 -9.505 -14.032 1.00 94.88 85 ILE A N 1
ATOM 631 C CA . ILE A 1 85 ? 12.282 -10.655 -13.917 1.00 94.88 85 ILE A CA 1
ATOM 632 C C . ILE A 1 85 ? 11.642 -11.005 -15.254 1.00 94.88 85 ILE A C 1
ATOM 634 O O . ILE A 1 85 ? 11.488 -12.176 -15.595 1.00 94.88 85 ILE A O 1
ATOM 638 N N . PHE A 1 86 ? 11.260 -9.993 -16.027 1.00 94.81 86 PHE A N 1
ATOM 639 C CA . PHE A 1 86 ? 10.587 -10.209 -17.299 1.00 94.81 86 PHE A CA 1
ATOM 640 C C . PHE A 1 86 ? 11.562 -10.447 -18.450 1.00 94.81 86 PHE A C 1
ATOM 642 O O . PHE A 1 86 ? 11.106 -10.603 -19.579 1.00 94.81 86 PHE A O 1
ATOM 649 N N . HIS A 1 87 ? 12.877 -10.501 -18.240 1.00 94.06 87 HIS A N 1
ATOM 650 C CA . HIS A 1 87 ? 13.815 -10.798 -19.321 1.00 94.06 87 HIS A CA 1
ATOM 651 C C . HIS A 1 87 ? 13.547 -12.188 -19.952 1.00 94.06 87 HIS A C 1
ATOM 653 O O . HIS A 1 87 ? 13.320 -13.154 -19.227 1.00 94.06 87 HIS A O 1
ATOM 659 N N . PRO A 1 88 ? 13.564 -12.342 -21.297 1.00 94.44 88 PRO A N 1
ATOM 660 C CA . PRO A 1 88 ? 13.717 -11.322 -22.347 1.00 94.44 88 PRO A CA 1
ATOM 661 C C . PRO A 1 88 ? 12.382 -10.706 -22.817 1.00 94.44 88 PRO A C 1
ATOM 663 O O . PRO A 1 88 ? 12.361 -9.883 -23.736 1.00 94.44 88 PRO A O 1
ATOM 666 N N . LYS A 1 89 ? 11.255 -11.116 -22.224 1.00 94.88 89 LYS A N 1
ATOM 667 C CA . LYS A 1 89 ? 9.899 -10.612 -22.504 1.00 94.88 89 LYS A CA 1
ATOM 668 C C . LYS A 1 89 ? 9.672 -9.161 -22.071 1.00 94.88 89 LYS A C 1
ATOM 670 O O . LYS A 1 89 ? 8.652 -8.603 -22.438 1.00 94.88 89 LYS A O 1
ATOM 675 N N . TRP A 1 90 ? 10.594 -8.529 -21.352 1.00 95.25 90 TRP A N 1
ATOM 676 C CA . TRP A 1 90 ? 10.560 -7.086 -21.121 1.00 95.25 90 TRP A CA 1
ATOM 677 C C . TRP A 1 90 ? 10.765 -6.327 -22.441 1.00 95.25 90 TRP A C 1
ATOM 679 O O . TRP A 1 90 ? 9.941 -5.507 -22.836 1.00 95.25 90 TRP A O 1
ATOM 689 N N . GLY A 1 91 ? 11.800 -6.694 -23.203 1.00 94.75 91 GLY A N 1
ATOM 690 C CA . GLY A 1 91 ? 12.175 -6.022 -24.448 1.00 94.75 91 GLY A CA 1
ATOM 691 C C . GLY A 1 91 ? 12.921 -4.699 -24.232 1.00 94.75 91 GLY A C 1
ATOM 692 O O . GLY A 1 91 ? 13.276 -4.341 -23.112 1.00 94.75 91 GLY A O 1
ATOM 693 N N . ALA A 1 92 ? 13.192 -3.994 -25.330 1.00 94.12 92 ALA A N 1
ATOM 694 C CA . ALA A 1 92 ? 13.870 -2.697 -25.323 1.00 94.12 92 ALA A CA 1
ATOM 695 C C . ALA A 1 92 ? 12.879 -1.532 -25.137 1.00 94.12 92 ALA A C 1
ATOM 697 O O . ALA A 1 92 ? 11.663 -1.735 -25.120 1.00 94.12 92 ALA A O 1
ATOM 698 N N . GLY A 1 93 ? 13.408 -0.308 -25.039 1.00 92.06 93 GLY A N 1
ATOM 699 C CA . GLY A 1 93 ? 12.614 0.926 -25.059 1.00 92.06 93 GLY A CA 1
ATOM 700 C C . GLY A 1 93 ? 11.916 1.277 -23.745 1.00 92.06 93 GLY A C 1
ATOM 701 O O . GLY A 1 93 ? 11.028 2.118 -23.757 1.00 92.06 93 GLY A O 1
ATOM 702 N N . ALA A 1 94 ? 12.291 0.640 -22.634 1.00 93.25 94 ALA A N 1
ATOM 703 C CA . ALA A 1 94 ? 11.812 1.041 -21.318 1.00 93.25 94 ALA A CA 1
ATOM 704 C C . ALA A 1 94 ? 12.433 2.376 -20.886 1.00 93.25 94 ALA A C 1
ATOM 706 O O . ALA A 1 94 ? 13.584 2.668 -21.212 1.00 93.25 94 ALA A O 1
ATOM 707 N N . GLU A 1 95 ? 11.679 3.152 -20.118 1.00 95.50 95 GLU A N 1
ATOM 708 C CA . GLU A 1 95 ? 12.092 4.466 -19.626 1.00 95.50 95 GLU A CA 1
ATOM 709 C C . GLU A 1 95 ? 11.661 4.619 -18.167 1.00 95.50 95 GLU A C 1
ATOM 711 O O . GLU A 1 95 ? 10.478 4.490 -17.847 1.00 95.50 95 GLU A O 1
ATOM 716 N N . LEU A 1 96 ? 12.606 4.932 -17.281 1.00 96.31 96 LEU A N 1
ATOM 717 C CA . LEU A 1 96 ? 12.292 5.374 -15.926 1.00 96.31 96 LEU A CA 1
ATOM 718 C C . LEU A 1 96 ? 11.922 6.857 -15.975 1.00 96.31 96 LEU A C 1
ATOM 720 O O . LEU A 1 96 ? 12.792 7.703 -16.162 1.00 96.31 96 LEU A O 1
ATOM 724 N N . LYS A 1 97 ? 10.637 7.171 -15.807 1.00 96.25 97 LYS A N 1
ATOM 725 C CA . LYS A 1 97 ? 10.145 8.553 -15.905 1.00 96.25 97 LYS A CA 1
ATOM 726 C C . LYS A 1 97 ? 10.339 9.322 -14.615 1.00 96.25 97 LYS A C 1
ATOM 728 O O . LYS A 1 97 ? 10.699 10.493 -14.632 1.00 96.25 97 LYS A O 1
ATOM 733 N N . GLN A 1 98 ? 10.044 8.669 -13.497 1.00 95.62 98 GLN A N 1
ATOM 734 C CA . GLN A 1 98 ? 10.139 9.286 -12.186 1.00 95.62 98 GLN A CA 1
ATOM 735 C C . GLN A 1 98 ? 10.302 8.223 -11.108 1.00 95.62 98 GLN A C 1
ATOM 737 O O . GLN A 1 98 ? 9.700 7.150 -11.186 1.00 95.62 98 GLN A O 1
ATOM 742 N N . THR A 1 99 ? 11.049 8.579 -10.071 1.00 95.38 99 THR A N 1
ATOM 743 C CA . THR A 1 99 ? 11.161 7.831 -8.819 1.00 95.38 99 THR A CA 1
ATOM 744 C C . THR A 1 99 ? 10.847 8.784 -7.675 1.00 95.38 99 THR A C 1
ATOM 746 O O . THR A 1 99 ? 11.185 9.965 -7.747 1.00 95.38 99 THR A O 1
ATOM 749 N N . TRP A 1 100 ? 10.175 8.288 -6.642 1.00 94.50 100 TRP A N 1
ATOM 750 C CA . TRP A 1 100 ? 9.865 9.058 -5.440 1.00 94.50 100 TRP A CA 1
ATOM 751 C C . TRP A 1 100 ? 9.797 8.157 -4.202 1.00 94.50 100 TRP A C 1
ATOM 753 O O . TRP A 1 100 ? 9.540 6.947 -4.295 1.00 94.50 100 TRP A O 1
ATOM 763 N N . SER A 1 101 ? 10.048 8.773 -3.054 1.00 92.44 101 SER A N 1
ATOM 764 C CA . SER A 1 101 ? 9.859 8.256 -1.700 1.00 92.44 101 SER A CA 1
ATOM 765 C C . SER A 1 101 ? 8.427 8.524 -1.230 1.00 92.44 101 SER A C 1
ATOM 767 O O . SER A 1 101 ? 7.649 9.206 -1.898 1.00 92.44 101 SER A O 1
ATOM 769 N N . GLY A 1 102 ? 8.061 7.931 -0.101 1.00 91.12 102 GLY A N 1
ATOM 770 C CA . GLY A 1 102 ? 6.801 8.200 0.572 1.00 91.12 102 GLY A CA 1
ATOM 771 C C . GLY A 1 102 ? 6.842 7.670 1.997 1.00 91.12 102 GLY A C 1
ATOM 772 O O . GLY A 1 102 ? 7.593 6.738 2.290 1.00 91.12 102 GLY A O 1
ATOM 773 N N . ILE A 1 103 ? 6.019 8.248 2.865 1.00 91.62 103 ILE A N 1
ATOM 774 C CA . IL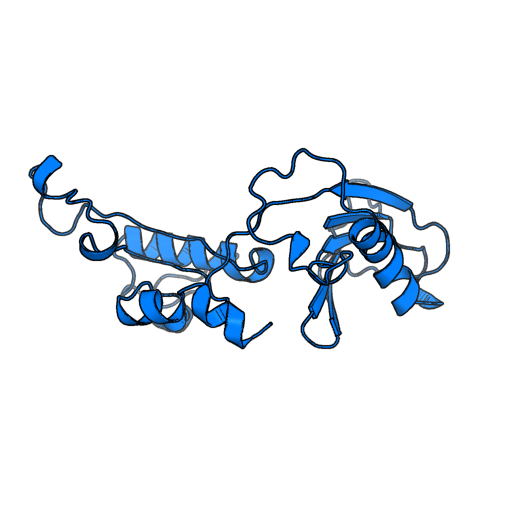E A 1 103 ? 5.893 7.834 4.266 1.00 91.62 103 ILE A CA 1
ATOM 775 C C . ILE A 1 103 ? 4.776 6.800 4.403 1.00 91.62 103 ILE A C 1
ATOM 777 O O . ILE A 1 103 ? 3.680 6.962 3.861 1.00 91.62 103 ILE A O 1
ATOM 781 N N . LEU A 1 104 ? 5.044 5.742 5.168 1.00 89.75 104 LEU A N 1
ATOM 782 C CA . LEU A 1 104 ? 4.080 4.692 5.477 1.00 89.75 104 LEU A CA 1
ATOM 783 C C . LEU A 1 104 ? 3.682 4.744 6.953 1.00 89.75 104 LEU A C 1
ATOM 785 O O . LEU A 1 104 ? 4.522 4.895 7.835 1.00 89.75 104 LEU A O 1
ATOM 789 N N . GLY A 1 105 ? 2.389 4.569 7.220 1.00 90.44 105 GLY A N 1
ATOM 790 C CA . GLY A 1 105 ? 1.895 4.256 8.558 1.00 90.44 105 GLY A CA 1
ATOM 791 C C . GLY A 1 105 ? 1.891 2.745 8.767 1.00 90.44 105 GLY A C 1
ATOM 792 O O . GLY A 1 105 ? 1.272 2.032 7.975 1.00 90.44 105 GLY A O 1
ATOM 793 N N . LEU A 1 106 ? 2.546 2.279 9.826 1.00 87.88 106 LEU A N 1
ATOM 794 C CA . LEU A 1 106 ? 2.680 0.865 10.178 1.00 87.88 106 LEU A CA 1
ATOM 795 C C . LEU A 1 106 ? 1.963 0.578 11.500 1.00 87.88 106 LEU A C 1
ATOM 797 O O . LEU A 1 106 ? 1.974 1.406 12.412 1.00 87.88 106 LEU A O 1
ATOM 801 N N . THR A 1 107 ? 1.380 -0.609 11.600 1.00 90.81 107 THR A N 1
ATOM 802 C CA . THR A 1 107 ? 0.953 -1.229 12.857 1.00 90.81 107 THR A CA 1
ATOM 803 C C . THR A 1 107 ? 1.815 -2.466 13.106 1.00 90.81 107 THR A C 1
ATOM 805 O O . THR A 1 107 ? 2.327 -3.067 12.162 1.00 90.81 107 THR A O 1
ATOM 808 N N . GLY A 1 108 ? 1.985 -2.859 14.369 1.00 88.69 108 GLY A N 1
ATOM 809 C CA . GLY A 1 108 ? 2.760 -4.044 14.753 1.00 88.69 108 GLY A CA 1
ATOM 810 C C . GLY A 1 108 ? 2.180 -5.378 14.270 1.00 88.69 108 GLY A C 1
ATOM 811 O O . GLY A 1 108 ? 2.891 -6.374 14.254 1.00 88.69 108 GLY A O 1
ATOM 812 N N . ASP A 1 109 ? 0.907 -5.393 13.865 1.00 89.88 109 ASP A N 1
ATOM 813 C CA . ASP A 1 109 ? 0.206 -6.552 13.300 1.00 89.88 109 ASP A CA 1
ATOM 814 C C . ASP A 1 109 ? 0.049 -6.478 11.768 1.00 89.88 109 ASP A C 1
ATOM 816 O O . ASP A 1 109 ? -0.634 -7.316 11.184 1.00 89.88 109 ASP A O 1
ATOM 820 N N . SER A 1 110 ? 0.646 -5.468 11.119 1.00 88.38 110 SER A N 1
ATOM 821 C CA . SER A 1 110 ? 0.599 -5.225 9.667 1.00 88.38 110 SER A CA 1
ATOM 822 C C . SER A 1 110 ? -0.805 -5.072 9.058 1.00 88.38 110 SER A C 1
ATOM 824 O O . SER A 1 110 ? -0.966 -5.154 7.839 1.00 88.38 110 SER A O 1
ATOM 826 N N . LEU A 1 111 ? -1.828 -4.816 9.877 1.00 92.75 111 LEU A N 1
ATOM 827 C CA . LEU A 1 111 ? -3.208 -4.612 9.440 1.00 92.75 111 LEU A CA 1
ATOM 828 C C . LEU A 1 111 ? -3.679 -3.172 9.730 1.00 92.75 111 LEU A C 1
ATOM 830 O O . LEU A 1 111 ? -3.426 -2.645 10.812 1.00 92.75 111 LEU A O 1
ATOM 834 N N . PRO A 1 112 ? -4.474 -2.535 8.848 1.00 95.25 112 PRO A N 1
ATOM 835 C CA . PRO A 1 112 ? -4.974 -1.181 9.086 1.00 95.25 112 PRO A CA 1
ATOM 836 C C . PRO A 1 112 ? -5.972 -1.098 10.242 1.00 95.25 112 PRO A C 1
ATOM 838 O O . PRO A 1 112 ? -6.814 -1.979 10.427 1.00 95.25 112 PRO A O 1
ATOM 841 N N . LEU A 1 113 ? -5.935 0.002 10.990 1.00 96.19 113 LEU A N 1
ATOM 842 C CA . LEU A 1 113 ? -6.926 0.331 12.014 1.00 96.19 113 LEU A CA 1
ATOM 843 C C . LEU A 1 113 ? -8.105 1.054 11.365 1.00 96.19 113 LEU A C 1
ATOM 845 O O . LEU A 1 113 ? -7.931 2.148 10.821 1.00 96.19 113 LEU A O 1
ATOM 849 N N . VAL A 1 114 ? -9.297 0.462 11.451 1.00 97.38 114 VAL A N 1
ATOM 850 C CA . VAL A 1 114 ? -10.526 0.996 10.857 1.00 97.38 114 VAL A CA 1
ATOM 851 C C . VAL A 1 114 ? -11.649 0.998 11.891 1.00 97.38 114 VAL A C 1
ATOM 853 O O . VAL A 1 114 ? -11.935 -0.016 12.522 1.00 97.38 114 VAL A O 1
ATOM 856 N N . GLY A 1 115 ? -12.310 2.137 12.068 1.00 95.94 115 GLY A N 1
ATOM 857 C CA . GLY A 1 115 ? -13.526 2.242 12.874 1.00 95.94 115 GLY A CA 1
ATOM 858 C C . GLY A 1 115 ? -13.442 3.267 13.996 1.00 95.94 115 GLY A C 1
ATOM 859 O O . GLY A 1 115 ? -12.614 4.182 13.983 1.00 95.94 115 GLY A O 1
ATOM 860 N N . ARG A 1 116 ? -14.364 3.144 14.954 1.00 93.38 116 ARG A N 1
ATOM 861 C CA . ARG A 1 116 ? -14.491 4.078 16.078 1.00 93.38 116 ARG A CA 1
ATOM 862 C C . ARG A 1 116 ? -13.354 3.876 17.072 1.00 93.38 116 ARG A C 1
ATOM 864 O O . ARG A 1 116 ? -13.048 2.753 17.461 1.00 93.38 116 ARG A O 1
ATOM 871 N N . VAL A 1 117 ? -12.769 4.974 17.534 1.00 92.19 117 VAL A N 1
ATOM 872 C CA . VAL A 1 117 ? -11.719 4.965 18.554 1.00 92.19 117 VAL A CA 1
ATOM 873 C C . VAL A 1 117 ? -12.339 5.276 19.916 1.00 92.19 117 VAL A C 1
ATOM 875 O O . VAL A 1 117 ? -12.951 6.327 20.108 1.00 92.19 117 VAL A O 1
ATOM 878 N N . ASP A 1 118 ? -12.194 4.355 20.873 1.00 86.81 118 ASP A N 1
ATOM 879 C CA . ASP A 1 118 ? -12.646 4.557 22.255 1.00 86.81 118 ASP A CA 1
ATOM 880 C C . ASP A 1 118 ? -11.855 5.708 22.907 1.00 86.81 118 ASP A C 1
ATOM 882 O O . ASP A 1 118 ? -10.628 5.751 22.835 1.00 86.81 118 ASP A O 1
ATOM 886 N N . ALA A 1 119 ? -12.543 6.619 23.600 1.00 85.56 119 ALA A N 1
ATOM 887 C CA . ALA A 1 119 ? -11.920 7.714 24.348 1.00 85.56 119 ALA A CA 1
ATOM 888 C C . ALA A 1 119 ? -10.890 7.227 25.386 1.00 85.56 119 ALA A C 1
ATOM 890 O O . ALA A 1 119 ? -9.956 7.956 25.715 1.00 85.56 119 ALA A O 1
ATOM 891 N N . LYS A 1 120 ? -11.019 5.991 25.888 1.00 85.38 120 LYS A N 1
ATOM 892 C CA . LYS A 1 120 ? -10.021 5.351 26.759 1.00 85.38 120 LYS A CA 1
ATOM 893 C C . LYS A 1 120 ? -8.684 5.109 26.057 1.00 85.38 120 LYS A C 1
ATOM 895 O O . LYS A 1 120 ? -7.666 5.082 26.736 1.00 85.38 120 LYS A O 1
ATOM 900 N N . LEU A 1 121 ? -8.682 4.922 24.735 1.00 85.31 121 LEU A N 1
ATOM 901 C CA . LEU A 1 121 ? -7.460 4.742 23.943 1.00 85.31 121 LEU A CA 1
ATOM 902 C C . LEU A 1 121 ? -6.722 6.065 23.735 1.00 85.31 121 LEU A C 1
ATOM 904 O O . LEU A 1 121 ? -5.498 6.091 23.743 1.00 85.31 121 LEU A O 1
ATOM 908 N N . THR A 1 122 ? -7.454 7.164 23.545 1.00 86.19 122 THR A N 1
ATOM 909 C CA . THR A 1 122 ? -6.860 8.465 23.195 1.00 86.19 122 THR A CA 1
ATOM 910 C C . THR A 1 122 ? -6.710 9.405 24.386 1.00 86.19 122 THR A C 1
ATOM 912 O O . THR A 1 122 ? -6.027 10.422 24.284 1.00 86.19 122 THR A O 1
ATOM 915 N N . GLY A 1 123 ? -7.391 9.124 25.500 1.00 85.50 123 GLY A N 1
ATOM 916 C CA . GLY A 1 123 ? -7.536 10.047 26.626 1.00 85.50 123 GLY A CA 1
ATOM 917 C C . GLY A 1 123 ? -8.376 11.290 26.298 1.00 85.50 123 GLY A C 1
ATOM 918 O O . GLY A 1 123 ? -8.482 12.198 27.125 1.00 85.50 123 GLY A O 1
ATOM 919 N N . ARG A 1 124 ? -8.976 11.367 25.101 1.00 83.19 124 ARG A N 1
ATOM 920 C CA . ARG A 1 124 ? -9.755 12.523 24.643 1.00 83.19 124 ARG A CA 1
ATOM 921 C C . ARG A 1 124 ? -11.234 12.309 24.945 1.00 83.19 124 ARG A C 1
ATOM 923 O O . ARG A 1 124 ? -11.953 11.637 24.214 1.00 83.19 124 ARG A O 1
ATOM 930 N N . ASP A 1 125 ? -11.713 12.924 26.024 1.00 75.31 125 ASP A N 1
ATOM 931 C CA . ASP A 1 125 ? -1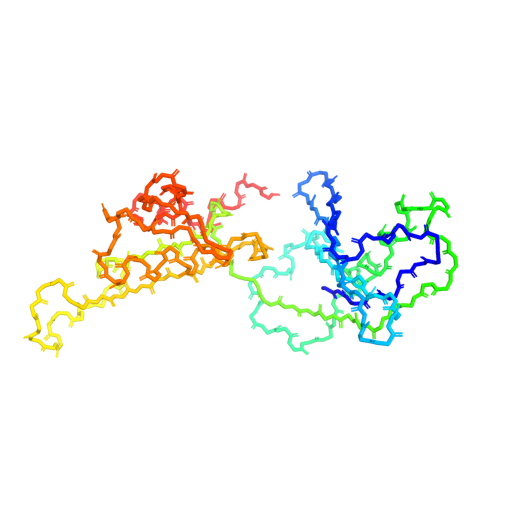3.141 12.925 26.354 1.00 75.31 125 ASP A CA 1
ATOM 932 C C . ASP A 1 125 ? -13.890 14.013 25.560 1.00 75.31 125 ASP A C 1
ATOM 934 O O . ASP A 1 125 ? -14.050 15.162 25.987 1.00 75.31 125 ASP A O 1
ATOM 938 N N . ILE A 1 126 ? -14.342 13.640 24.363 1.00 69.00 126 ILE A N 1
ATOM 939 C CA . ILE A 1 126 ? -15.124 14.499 23.459 1.00 69.00 126 ILE A CA 1
ATOM 940 C C . ILE A 1 126 ? -16.532 14.770 24.028 1.00 69.00 126 ILE A C 1
ATOM 942 O O . ILE A 1 126 ? -17.141 15.800 23.728 1.00 69.00 126 ILE A O 1
ATOM 946 N N . LYS A 1 127 ? -17.040 13.882 24.895 1.00 65.19 127 LYS A N 1
ATOM 947 C CA . LYS A 1 127 ? -18.402 13.932 25.451 1.00 65.19 127 LYS A CA 1
ATOM 948 C C . LYS A 1 127 ? -18.542 15.052 26.473 1.00 65.19 127 LYS A C 1
ATOM 950 O O . LYS A 1 127 ? -19.495 15.832 26.421 1.00 65.19 127 LYS A O 1
ATOM 955 N N . ARG A 1 128 ? -17.541 15.204 27.348 1.00 61.53 128 ARG A N 1
ATOM 956 C CA . ARG A 1 128 ? -17.473 16.321 28.308 1.00 61.53 128 ARG A CA 1
ATOM 957 C C . ARG A 1 128 ? -17.430 17.690 27.638 1.00 61.53 128 ARG A C 1
ATOM 959 O O . ARG A 1 128 ? -17.910 18.657 28.221 1.00 61.53 128 ARG A O 1
ATOM 966 N N . ARG A 1 129 ? -16.873 17.785 26.428 1.00 60.31 129 ARG A N 1
ATOM 967 C CA . ARG A 1 129 ? -16.670 19.069 25.741 1.00 60.31 129 ARG A CA 1
ATOM 968 C C . ARG A 1 129 ? -17.919 19.632 25.066 1.00 60.31 129 ARG A C 1
ATOM 970 O O . ARG A 1 129 ? -17.992 20.847 24.928 1.00 60.31 129 ARG A O 1
ATOM 977 N N . LYS A 1 130 ? -18.879 18.801 24.636 1.00 59.59 130 LYS A N 1
ATOM 978 C CA . LYS A 1 130 ? -20.001 19.274 23.798 1.00 59.59 130 LYS A CA 1
ATOM 979 C C . LYS A 1 130 ? -21.415 19.126 24.377 1.00 59.59 130 LYS A C 1
ATOM 981 O O . LYS A 1 130 ? -22.324 19.671 23.767 1.00 59.59 130 LYS A O 1
ATOM 986 N N . ARG A 1 131 ? -21.641 18.477 25.534 1.00 59.22 131 ARG A N 1
ATOM 987 C CA . ARG A 1 131 ? -23.011 18.243 26.077 1.00 59.22 131 ARG A CA 1
ATOM 988 C C . ARG A 1 131 ? -23.977 17.607 25.041 1.00 59.22 131 ARG A C 1
ATOM 990 O O . ARG A 1 131 ? -25.180 17.833 25.095 1.00 59.22 131 ARG A O 1
ATOM 997 N N . ILE A 1 132 ? -23.453 16.821 24.099 1.00 60.38 132 ILE A N 1
ATOM 998 C CA . ILE A 1 132 ? -24.236 16.091 23.085 1.00 60.38 132 ILE A CA 1
ATOM 999 C C . ILE A 1 132 ? -24.558 14.686 23.623 1.00 60.38 132 ILE A C 1
ATOM 1001 O O . ILE A 1 132 ? -23.821 14.166 24.468 1.00 60.38 132 ILE A O 1
ATOM 1005 N N . SER A 1 133 ? -25.673 14.099 23.175 1.00 57.72 133 SER A N 1
ATOM 1006 C CA . SER A 1 133 ? -26.081 12.726 23.499 1.00 57.72 133 SER A CA 1
ATOM 1007 C C . SER A 1 133 ? -24.985 11.706 23.129 1.00 57.72 133 SER A C 1
ATOM 1009 O O . SER A 1 133 ? -24.110 11.954 22.300 1.00 57.72 133 SER A O 1
ATOM 1011 N N . ASN A 1 134 ? -24.992 10.554 23.805 1.00 54.41 134 ASN A N 1
ATOM 1012 C CA . ASN A 1 134 ? -23.866 9.612 23.846 1.00 54.41 134 ASN A CA 1
ATOM 1013 C C . ASN A 1 134 ? -23.469 8.970 22.501 1.00 54.41 134 ASN A C 1
ATOM 1015 O O . ASN A 1 134 ? -22.329 8.503 22.403 1.00 54.41 134 ASN A O 1
ATOM 1019 N N . ASP A 1 135 ? -24.358 8.946 21.504 1.00 60.19 135 ASP A N 1
ATOM 1020 C CA . ASP A 1 135 ? -24.179 8.127 20.297 1.00 60.19 135 ASP A CA 1
ATOM 1021 C C . ASP A 1 135 ? -23.765 8.890 19.036 1.00 60.19 135 ASP A C 1
ATOM 1023 O O . ASP A 1 135 ? -23.178 8.284 18.148 1.00 60.19 135 ASP A O 1
ATOM 1027 N N . GLU A 1 136 ? -23.937 10.211 18.971 1.00 64.06 136 GLU A N 1
ATOM 1028 C CA . GLU A 1 136 ? -23.752 10.949 17.708 1.00 64.06 136 GLU A CA 1
ATOM 1029 C C . GLU A 1 136 ? -22.322 11.475 17.479 1.00 64.06 136 GLU A C 1
ATOM 1031 O O . GLU A 1 136 ? -21.969 11.889 16.379 1.00 64.06 136 GLU A O 1
ATOM 1036 N N . CYS A 1 137 ? -21.470 11.491 18.510 1.00 73.00 137 CYS A N 1
ATOM 1037 C CA . CYS A 1 137 ? -20.112 12.045 18.432 1.00 73.00 137 CYS A CA 1
ATOM 1038 C C . CYS A 1 137 ? -19.038 10.982 18.702 1.00 73.00 137 CYS A C 1
ATOM 1040 O O . CYS A 1 137 ? -19.101 10.234 19.683 1.00 73.00 137 CYS A O 1
ATOM 1042 N N . GLY A 1 138 ? -17.995 10.952 17.871 1.00 82.94 138 GLY A N 1
ATOM 1043 C CA . GLY A 1 138 ? -16.892 10.004 18.013 1.00 82.94 138 GLY A CA 1
ATOM 1044 C C . GLY A 1 138 ? -15.624 10.433 17.285 1.00 82.94 138 GLY A C 1
ATOM 1045 O O . GLY A 1 138 ? -15.662 11.236 16.356 1.00 82.94 138 GLY A O 1
ATOM 1046 N N . GLU A 1 139 ? -14.502 9.884 17.741 1.00 90.94 139 GLU A N 1
ATOM 1047 C CA . GLU A 1 139 ? -13.254 9.834 16.986 1.00 90.94 139 GLU A CA 1
ATOM 1048 C C . GLU A 1 139 ? -13.240 8.556 16.149 1.00 90.94 139 GLU A C 1
ATOM 1050 O O . GLU A 1 139 ? -13.668 7.496 16.608 1.00 90.94 139 GLU A O 1
ATOM 1055 N N . TRP A 1 140 ? -12.746 8.669 14.923 1.00 94.25 140 TRP A N 1
ATOM 1056 C CA . TRP A 1 140 ? -12.749 7.606 13.927 1.00 94.25 140 TRP A CA 1
ATOM 1057 C C . TRP A 1 140 ? -11.371 7.531 13.279 1.00 94.25 140 TRP A C 1
ATOM 1059 O O . TRP A 1 140 ? -10.696 8.554 13.141 1.00 94.25 140 TRP A O 1
ATOM 1069 N N . ILE A 1 141 ? -10.950 6.331 12.891 1.00 96.06 141 ILE A N 1
ATOM 1070 C CA . ILE A 1 141 ? -9.662 6.093 12.238 1.00 96.06 141 ILE A CA 1
ATOM 1071 C C . ILE A 1 141 ? -9.840 5.185 11.024 1.00 96.06 141 ILE A C 1
ATOM 1073 O O . ILE A 1 141 ? -10.668 4.278 11.023 1.00 96.06 141 ILE A O 1
ATOM 1077 N N . VAL A 1 142 ? -9.056 5.464 9.987 1.00 97.00 142 VAL A N 1
ATOM 1078 C CA . VAL A 1 142 ? -8.809 4.598 8.831 1.00 97.00 142 VAL A CA 1
ATOM 1079 C C . VAL A 1 142 ? -7.373 4.861 8.383 1.00 97.00 142 VAL A C 1
ATOM 1081 O O . VAL A 1 142 ? -7.095 5.767 7.601 1.00 97.00 142 VAL A O 1
ATOM 1084 N N . ALA A 1 143 ? -6.425 4.165 9.006 1.00 95.69 143 ALA A N 1
ATOM 1085 C CA . ALA A 1 143 ? -4.998 4.440 8.844 1.00 95.69 143 ALA A CA 1
ATOM 1086 C C . ALA A 1 143 ? -4.140 3.205 9.152 1.00 95.69 143 ALA A C 1
ATOM 1088 O O . ALA A 1 143 ? -4.652 2.166 9.562 1.00 95.69 143 ALA A O 1
ATOM 1089 N N . GLY A 1 144 ? -2.820 3.333 8.983 1.00 93.75 144 GLY A N 1
ATOM 1090 C CA . GLY A 1 144 ? -1.878 2.258 9.308 1.00 93.75 144 GLY A CA 1
ATOM 1091 C C . GLY A 1 144 ? -1.875 1.128 8.280 1.00 93.75 144 GLY A C 1
ATOM 1092 O O . GLY A 1 144 ? -1.774 -0.031 8.643 1.00 93.75 144 GLY A O 1
ATOM 1093 N N . PHE A 1 145 ? -2.018 1.453 6.993 1.00 93.75 145 PHE A N 1
ATOM 1094 C CA . PHE A 1 145 ? -2.134 0.463 5.916 1.00 93.75 145 PHE A CA 1
ATOM 1095 C C . PHE A 1 145 ? -0.889 -0.399 5.675 1.00 93.75 145 PHE A C 1
ATOM 1097 O O . PHE A 1 145 ? -0.933 -1.246 4.793 1.00 93.75 145 PHE A O 1
ATOM 1104 N N . ALA A 1 146 ? 0.215 -0.169 6.387 1.00 89.00 146 ALA A N 1
ATOM 1105 C CA . ALA A 1 146 ? 1.419 -0.995 6.349 1.00 89.00 146 ALA A CA 1
ATOM 1106 C C . ALA A 1 146 ? 1.990 -1.250 4.936 1.00 89.00 146 ALA A C 1
ATOM 1108 O O . ALA A 1 146 ? 2.504 -2.320 4.643 1.00 89.00 146 ALA A O 1
ATOM 1109 N N . GLY A 1 147 ? 1.889 -0.261 4.039 1.00 86.31 147 GLY A N 1
ATOM 1110 C CA . GLY A 1 147 ? 2.326 -0.392 2.640 1.00 86.31 147 GLY A CA 1
ATOM 1111 C C . GLY A 1 147 ? 1.287 -1.003 1.691 1.00 86.31 147 GLY A C 1
ATOM 1112 O O . GLY A 1 147 ? 1.434 -0.881 0.478 1.00 86.31 147 GLY A O 1
ATOM 1113 N N . GLU A 1 148 ? 0.184 -1.533 2.220 1.00 87.00 148 GLU A N 1
ATOM 1114 C CA . GLU A 1 148 ? -0.886 -2.227 1.487 1.00 87.00 148 GLU A CA 1
ATOM 1115 C C . GLU A 1 148 ? -2.100 -1.325 1.196 1.00 87.00 148 GLU A C 1
ATOM 1117 O O . GLU A 1 148 ? -3.239 -1.768 1.026 1.00 87.00 148 GLU A O 1
ATOM 1122 N N . GLY A 1 149 ? -1.876 -0.009 1.136 1.00 87.94 149 GLY A N 1
ATOM 1123 C CA . GLY A 1 149 ? -2.945 0.982 0.978 1.00 87.94 149 GLY A CA 1
ATOM 1124 C C . GLY A 1 149 ? -3.746 0.823 -0.315 1.00 87.94 149 GLY A C 1
ATOM 1125 O O . GLY A 1 149 ? -4.945 1.078 -0.321 1.00 87.94 149 GLY A O 1
ATOM 1126 N N . MET A 1 150 ? -3.131 0.348 -1.401 1.00 86.31 150 MET A N 1
ATOM 1127 C CA . MET A 1 150 ? -3.851 0.112 -2.660 1.00 86.31 150 MET A CA 1
ATOM 1128 C C . MET A 1 150 ? -4.904 -0.996 -2.546 1.00 86.31 150 MET A C 1
ATOM 1130 O O . MET A 1 150 ? -5.910 -0.941 -3.247 1.00 86.31 150 MET A O 1
ATOM 1134 N N . VAL A 1 151 ? -4.677 -1.980 -1.673 1.00 86.75 151 VAL A N 1
ATOM 1135 C CA . VAL A 1 151 ? -5.602 -3.097 -1.444 1.00 86.75 151 VAL A CA 1
ATOM 1136 C C . VAL A 1 151 ? -6.676 -2.685 -0.441 1.00 86.75 151 VAL A C 1
ATOM 1138 O O . VAL A 1 151 ? -7.865 -2.903 -0.665 1.00 86.75 151 VAL A O 1
ATOM 1141 N N . TRP A 1 152 ? -6.268 -2.042 0.655 1.00 92.44 152 TRP A N 1
ATOM 1142 C CA . TRP A 1 152 ? -7.157 -1.814 1.792 1.00 92.44 152 TRP A CA 1
ATOM 1143 C C . TRP A 1 152 ? -7.906 -0.485 1.778 1.00 92.44 152 TRP A C 1
ATOM 1145 O O . TRP A 1 152 ? -9.034 -0.432 2.273 1.00 92.44 152 TRP A O 1
ATOM 1155 N N . ALA A 1 153 ? -7.311 0.598 1.269 1.00 94.88 153 ALA A N 1
ATOM 1156 C CA . ALA A 1 153 ? -7.778 1.950 1.586 1.00 94.88 153 ALA A CA 1
ATOM 1157 C C . ALA A 1 153 ? -9.198 2.232 1.094 1.00 94.88 153 ALA A C 1
ATOM 1159 O O . ALA A 1 153 ? -9.987 2.831 1.824 1.00 94.88 153 ALA A O 1
ATOM 1160 N N . TRP A 1 154 ? -9.542 1.765 -0.108 1.00 95.75 154 TRP A N 1
ATOM 1161 C CA . TRP A 1 154 ? -10.845 2.040 -0.709 1.00 95.75 154 TRP A CA 1
ATOM 1162 C C . TRP A 1 154 ? -11.996 1.438 0.106 1.00 95.75 154 TRP A C 1
ATOM 1164 O O . TRP A 1 154 ? -12.870 2.162 0.587 1.00 95.75 154 TRP A O 1
ATOM 1174 N N . LEU A 1 155 ? -11.974 0.119 0.319 1.00 97.31 155 LEU A N 1
ATOM 1175 C CA . LEU A 1 155 ? -13.031 -0.565 1.066 1.00 97.31 155 LEU A CA 1
ATOM 1176 C C . LEU A 1 155 ? -12.989 -0.246 2.564 1.00 97.31 155 LEU A C 1
ATOM 1178 O O . LEU A 1 155 ? -14.044 -0.204 3.186 1.00 97.31 155 LEU A O 1
ATOM 1182 N N . SER A 1 156 ? -11.818 0.062 3.133 1.00 97.88 156 SER A N 1
ATOM 1183 C CA . SER A 1 156 ? -11.722 0.550 4.517 1.00 97.88 156 SER A CA 1
ATOM 1184 C C . SER A 1 156 ? -12.394 1.912 4.689 1.00 97.88 156 SER A C 1
ATOM 1186 O O . SER A 1 156 ? -13.101 2.129 5.669 1.00 97.88 156 SER A O 1
ATOM 1188 N N . GLY A 1 157 ? -12.216 2.827 3.730 1.00 97.56 157 GLY A N 1
ATOM 1189 C CA . GLY A 1 157 ? -12.892 4.125 3.735 1.00 97.56 157 GLY A CA 1
ATOM 1190 C C . GLY A 1 157 ? -14.406 3.987 3.568 1.00 97.56 157 GLY A C 1
ATOM 1191 O O . GLY A 1 157 ? -15.166 4.617 4.302 1.00 97.56 157 GLY A O 1
ATOM 1192 N N . ALA A 1 158 ? -14.850 3.114 2.659 1.00 97.38 158 ALA A N 1
ATOM 1193 C CA . ALA A 1 158 ? -16.268 2.811 2.475 1.00 97.38 158 ALA A CA 1
ATOM 1194 C C . ALA A 1 158 ? -16.896 2.201 3.741 1.00 97.38 158 ALA A C 1
ATOM 1196 O O . ALA A 1 158 ? -17.952 2.652 4.182 1.00 97.38 158 ALA A O 1
ATOM 1197 N N . ALA A 1 159 ? -16.222 1.223 4.353 1.00 98.06 159 ALA A N 1
ATOM 1198 C CA . ALA A 1 159 ? -16.629 0.613 5.615 1.00 98.06 159 ALA A CA 1
ATOM 1199 C C . ALA A 1 159 ? -16.738 1.651 6.735 1.00 98.06 159 ALA A C 1
ATOM 1201 O O . ALA A 1 159 ? -17.752 1.700 7.427 1.00 98.06 159 ALA A O 1
ATOM 1202 N N . LEU A 1 160 ? -15.736 2.527 6.877 1.00 97.62 160 LEU A N 1
ATOM 1203 C CA . LEU A 1 160 ? -15.771 3.592 7.875 1.00 97.62 160 LEU A CA 1
ATOM 1204 C C . LEU A 1 160 ? -16.949 4.549 7.649 1.00 97.62 160 LEU A C 1
ATOM 1206 O O . LEU A 1 160 ? -17.599 4.950 8.609 1.00 97.62 160 LEU A O 1
ATOM 1210 N N . GLY A 1 161 ? -17.250 4.890 6.393 1.00 96.56 161 GLY A N 1
ATOM 1211 C CA . GLY A 1 161 ? -18.409 5.714 6.044 1.00 96.56 161 GLY A CA 1
ATOM 1212 C C . GLY A 1 161 ? -19.735 5.090 6.487 1.00 96.56 161 GLY A C 1
ATOM 1213 O O . GLY A 1 161 ? -20.574 5.791 7.047 1.00 96.56 161 GLY A O 1
ATOM 1214 N N . ILE A 1 162 ? -19.894 3.774 6.308 1.00 97.00 162 ILE A N 1
ATOM 1215 C CA . ILE A 1 162 ? -21.067 3.023 6.789 1.00 97.00 162 ILE A CA 1
ATOM 1216 C C . ILE A 1 162 ? -21.160 3.075 8.318 1.00 97.00 162 ILE A C 1
ATOM 1218 O O . ILE A 1 162 ? -22.240 3.333 8.845 1.00 97.00 162 ILE A O 1
ATOM 1222 N N . MET A 1 163 ? -20.037 2.890 9.023 1.00 95.75 163 MET A N 1
ATOM 1223 C CA . MET A 1 163 ? -20.008 2.958 10.490 1.00 95.75 163 MET A CA 1
ATOM 1224 C C . MET A 1 163 ? -20.358 4.352 11.019 1.00 95.75 163 MET A C 1
ATOM 1226 O O . MET A 1 163 ? -21.089 4.498 11.993 1.00 95.75 163 MET A O 1
ATOM 1230 N N . ILE A 1 164 ? -19.854 5.402 10.367 1.00 94.44 164 ILE A N 1
ATOM 1231 C CA . ILE A 1 164 ? -20.167 6.789 10.735 1.00 94.44 164 ILE A CA 1
ATOM 1232 C C . ILE A 1 164 ? -21.655 7.091 10.512 1.00 94.44 164 ILE A C 1
ATOM 1234 O O . ILE A 1 164 ? -22.240 7.850 11.282 1.00 94.44 164 ILE A O 1
ATOM 1238 N N . ALA A 1 165 ? -22.262 6.509 9.475 1.00 94.00 165 ALA A N 1
ATOM 1239 C CA . ALA A 1 165 ? -23.680 6.678 9.175 1.00 94.00 165 ALA A CA 1
ATOM 1240 C C . ALA A 1 165 ? -24.611 5.875 10.105 1.00 94.00 165 ALA A C 1
ATOM 1242 O O . ALA A 1 165 ? -25.808 6.151 10.122 1.00 94.00 165 ALA A O 1
ATOM 1243 N N . GLY A 1 166 ? -24.085 4.917 10.879 1.00 93.50 166 GLY A N 1
ATOM 1244 C CA . GLY A 1 166 ? -24.892 4.023 11.715 1.00 93.50 166 GLY A CA 1
ATOM 1245 C C . GLY A 1 166 ? -25.662 2.965 10.915 1.00 93.50 166 GLY A C 1
ATOM 1246 O O . GLY A 1 166 ? -26.705 2.496 11.365 1.00 93.50 166 GLY A O 1
ATOM 1247 N N . CYS A 1 167 ? -25.179 2.626 9.714 1.00 96.19 167 CYS A N 1
ATOM 1248 C CA . CYS A 1 167 ? -25.847 1.723 8.773 1.00 96.19 167 CYS A CA 1
ATOM 1249 C C . CYS A 1 167 ? -25.198 0.325 8.722 1.00 96.19 167 CYS A C 1
ATOM 1251 O O . CYS A 1 167 ? -25.352 -0.393 7.735 1.00 96.19 167 CYS A O 1
ATOM 1253 N N . GLU A 1 168 ? -24.425 -0.085 9.733 1.00 95.94 168 GLU A N 1
ATOM 1254 C CA . GLU A 1 168 ? -23.654 -1.341 9.708 1.00 95.94 168 GLU A CA 1
ATOM 1255 C C . GLU A 1 168 ? -24.533 -2.597 9.611 1.00 95.94 168 GLU A C 1
ATOM 1257 O O . GLU A 1 168 ? -24.120 -3.609 9.032 1.00 95.94 168 GLU A O 1
ATOM 1262 N N . ASP A 1 169 ? -25.736 -2.524 10.185 1.00 97.50 169 ASP A N 1
ATOM 1263 C CA . ASP A 1 169 ? -26.721 -3.607 10.223 1.00 97.50 169 ASP A CA 1
ATOM 1264 C C . ASP A 1 169 ? -27.754 -3.545 9.085 1.00 97.50 169 ASP A C 1
ATOM 1266 O O . ASP A 1 169 ? -28.575 -4.469 8.960 1.00 97.50 169 ASP A O 1
ATOM 1270 N N . GLU A 1 170 ? -27.715 -2.491 8.266 1.00 97.88 170 GLU A N 1
ATOM 1271 C CA . GLU A 1 170 ? -28.575 -2.315 7.097 1.00 97.88 170 GLU A CA 1
ATOM 1272 C C . GLU A 1 170 ? -28.093 -3.164 5.914 1.00 97.88 170 GLU A C 1
ATOM 1274 O O . GLU A 1 170 ? -26.897 -3.372 5.715 1.00 97.88 170 GLU A O 1
ATOM 1279 N N . ASP A 1 171 ? -29.038 -3.662 5.116 1.00 97.94 171 ASP A N 1
ATOM 1280 C CA . ASP A 1 171 ? -28.747 -4.373 3.869 1.00 97.94 171 ASP A CA 1
ATOM 1281 C C . ASP A 1 171 ? -28.600 -3.355 2.729 1.00 97.94 171 ASP A C 1
ATOM 1283 O O . ASP A 1 171 ? -29.581 -2.901 2.131 1.00 97.94 171 ASP A O 1
ATOM 1287 N N . LEU A 1 172 ? -27.363 -2.907 2.499 1.00 97.81 172 LEU A N 1
ATOM 1288 C CA . LEU A 1 172 ? -27.062 -1.871 1.518 1.00 97.81 172 LEU A CA 1
ATOM 1289 C C . LEU A 1 172 ? -26.935 -2.472 0.117 1.00 97.81 172 LEU A C 1
ATOM 1291 O O . LEU A 1 172 ? -26.266 -3.480 -0.091 1.00 97.81 172 LEU A O 1
ATOM 1295 N N . SER A 1 173 ? -27.492 -1.793 -0.885 1.00 97.44 173 SER A N 1
ATOM 1296 C CA . SER A 1 173 ? -27.304 -2.190 -2.287 1.00 97.44 173 SER A CA 1
ATOM 1297 C C . SER A 1 173 ? -25.827 -2.158 -2.703 1.00 97.44 173 SER A C 1
ATOM 1299 O O . SER A 1 173 ? -25.040 -1.333 -2.218 1.00 97.44 173 SER A O 1
ATOM 1301 N N . GLU A 1 174 ? -25.445 -3.057 -3.611 1.00 97.62 174 GLU A N 1
ATOM 1302 C CA . GLU A 1 174 ? -24.138 -3.029 -4.268 1.00 97.62 174 GLU A CA 1
ATOM 1303 C C . GLU A 1 174 ? -24.015 -1.781 -5.150 1.00 97.62 174 GLU A C 1
ATOM 1305 O O . GLU A 1 174 ? -24.953 -1.399 -5.853 1.00 97.62 174 GLU A O 1
ATOM 1310 N N . VAL A 1 175 ? -22.847 -1.142 -5.119 1.00 96.44 175 VAL A N 1
ATOM 1311 C CA . VAL A 1 175 ? -22.510 -0.011 -5.994 1.00 96.44 175 VAL A CA 1
ATOM 1312 C C . VAL A 1 175 ? -21.096 -0.201 -6.547 1.00 96.44 175 VAL A C 1
ATOM 1314 O O . VAL A 1 175 ? -20.308 -0.944 -5.957 1.00 96.44 175 VAL A O 1
ATOM 1317 N N . PRO A 1 176 ? -20.715 0.474 -7.647 1.00 95.00 176 PRO A N 1
ATOM 1318 C CA . PRO A 1 176 ? -19.368 0.355 -8.193 1.00 95.00 176 PRO A CA 1
ATOM 1319 C C . PRO A 1 176 ? -18.280 0.577 -7.130 1.00 95.00 176 PRO A C 1
ATOM 1321 O O . PRO A 1 176 ? -18.203 1.636 -6.509 1.00 95.00 176 PRO A O 1
ATOM 1324 N N . GLY A 1 177 ? -17.446 -0.444 -6.915 1.00 90.25 177 GLY A N 1
ATOM 1325 C CA . GLY A 1 177 ? -16.345 -0.410 -5.952 1.00 90.25 177 GLY A CA 1
ATOM 1326 C C . GLY A 1 177 ? -16.727 -0.667 -4.490 1.00 90.25 177 GLY A C 1
ATOM 1327 O O . GLY A 1 177 ? -15.857 -0.539 -3.634 1.00 90.25 177 GLY A O 1
ATOM 1328 N N . ARG A 1 178 ? -17.973 -1.030 -4.161 1.00 95.81 178 ARG A N 1
ATOM 1329 C CA . ARG A 1 178 ? -18.369 -1.418 -2.797 1.00 95.81 178 ARG A CA 1
ATOM 1330 C C . ARG A 1 178 ? -19.373 -2.583 -2.834 1.00 95.81 178 ARG A C 1
ATOM 1332 O O . ARG A 1 178 ? -20.445 -2.409 -3.416 1.00 95.81 178 ARG A O 1
ATOM 1339 N N . PRO A 1 179 ? -19.083 -3.715 -2.165 1.00 96.94 179 PRO A N 1
ATOM 1340 C CA . PRO A 1 179 ? -20.030 -4.821 -2.040 1.00 96.94 179 PRO A CA 1
ATOM 1341 C C . PRO A 1 179 ? -21.367 -4.384 -1.424 1.00 96.94 179 PRO A C 1
ATOM 1343 O O . PRO A 1 179 ? -21.411 -3.465 -0.597 1.00 96.94 179 PRO A O 1
ATOM 1346 N N . GLY A 1 180 ? -22.452 -5.044 -1.831 1.00 97.38 180 GLY A N 1
ATOM 1347 C CA . GLY A 1 180 ? -23.739 -4.958 -1.140 1.00 97.38 180 GLY A CA 1
ATOM 1348 C C . GLY A 1 180 ? -23.772 -5.793 0.145 1.00 97.38 180 GLY A C 1
ATOM 1349 O O . GLY A 1 180 ? -22.770 -6.408 0.520 1.00 97.38 180 GLY A O 1
ATOM 1350 N N . GLY A 1 181 ? -24.931 -5.831 0.795 1.00 97.69 181 GLY A N 1
ATOM 1351 C CA . GLY A 1 181 ? -25.149 -6.575 2.032 1.00 97.69 181 GLY A CA 1
ATOM 1352 C C . GLY A 1 181 ? -24.795 -5.784 3.286 1.00 97.69 181 GLY A C 1
ATOM 1353 O O . GLY A 1 181 ? -24.479 -4.587 3.246 1.00 97.69 181 GLY A O 1
ATOM 1354 N N . LYS A 1 182 ? -24.835 -6.476 4.425 1.00 98.25 182 LYS A N 1
ATOM 1355 C CA . LYS A 1 182 ? -24.459 -5.900 5.722 1.00 98.25 182 LYS A CA 1
ATOM 1356 C C . LYS A 1 182 ? -22.952 -5.769 5.823 1.00 98.25 182 LYS A C 1
ATOM 1358 O O . LYS A 1 182 ? -22.211 -6.613 5.322 1.00 98.25 182 LYS A O 1
ATOM 1363 N N . LEU A 1 183 ? -22.476 -4.781 6.578 1.00 97.94 183 LEU A N 1
ATOM 1364 C CA . LEU A 1 183 ? -21.038 -4.521 6.707 1.00 97.94 183 LEU A CA 1
ATOM 1365 C C . LEU A 1 183 ? -20.252 -5.772 7.136 1.00 97.94 183 LEU A C 1
ATOM 1367 O O . LEU A 1 183 ? -19.210 -6.095 6.572 1.00 97.94 183 LEU A O 1
ATOM 1371 N N . ARG A 1 184 ? -20.791 -6.524 8.100 1.00 97.12 184 ARG A N 1
ATOM 1372 C CA . ARG A 1 184 ? -20.174 -7.740 8.659 1.00 97.12 184 ARG A CA 1
ATOM 1373 C C . ARG A 1 184 ? -20.021 -8.910 7.681 1.00 97.12 184 ARG A C 1
ATOM 1375 O O . ARG A 1 184 ? -19.397 -9.899 8.054 1.00 97.12 184 ARG A O 1
ATOM 1382 N N . GLU A 1 185 ? -20.662 -8.855 6.517 1.00 97.50 185 GLU A N 1
ATOM 1383 C CA . GLU A 1 185 ? -20.660 -9.942 5.530 1.00 97.50 185 GLU A CA 1
ATOM 1384 C C . GLU A 1 185 ? -19.431 -9.885 4.623 1.00 97.50 185 GLU A C 1
ATOM 1386 O O . GLU A 1 185 ? -19.012 -10.913 4.098 1.00 97.50 185 GLU A O 1
ATOM 1391 N N . TRP A 1 186 ? -18.822 -8.707 4.479 1.00 96.62 186 TRP A N 1
ATOM 1392 C CA . TRP A 1 186 ? -17.662 -8.501 3.612 1.00 96.62 186 TRP A CA 1
ATOM 1393 C C . TRP A 1 186 ? -16.503 -7.769 4.294 1.00 96.62 186 TRP A C 1
ATOM 1395 O O . TRP A 1 186 ? -15.367 -7.886 3.835 1.00 96.62 186 TRP A O 1
ATOM 1405 N N . PHE A 1 187 ? -16.745 -7.016 5.372 1.00 97.38 187 PHE A N 1
ATOM 1406 C CA . PHE A 1 187 ? -15.687 -6.293 6.070 1.00 97.38 187 PHE A CA 1
ATOM 1407 C C . PHE A 1 187 ? -14.983 -7.188 7.107 1.00 97.38 187 PHE A C 1
ATOM 1409 O O . PHE A 1 187 ? -15.655 -7.701 8.011 1.00 97.38 187 PHE A O 1
ATOM 1416 N N . PRO A 1 188 ? -13.648 -7.365 7.033 1.00 96.06 188 PRO A N 1
ATOM 1417 C CA . PRO A 1 188 ? -12.927 -8.211 7.980 1.00 96.06 188 PRO A CA 1
ATOM 1418 C C . PRO A 1 188 ? -12.932 -7.599 9.382 1.00 96.06 188 PRO A C 1
ATOM 1420 O O . PRO A 1 188 ? -12.586 -6.431 9.580 1.00 96.06 188 PRO A O 1
ATOM 1423 N N . ARG A 1 189 ? -13.308 -8.398 10.382 1.00 95.31 189 ARG A N 1
ATOM 1424 C CA . ARG A 1 189 ? -13.424 -7.931 11.775 1.00 95.31 189 ARG A CA 1
ATOM 1425 C C . ARG A 1 189 ? -12.066 -7.640 12.398 1.00 95.31 189 ARG A C 1
ATOM 1427 O O . ARG A 1 189 ? -11.976 -6.819 13.302 1.00 95.31 189 ARG A O 1
ATOM 1434 N N . GLU A 1 190 ? -11.024 -8.271 11.880 1.00 94.81 190 GLU A N 1
ATOM 1435 C CA . GLU A 1 190 ? -9.627 -8.075 12.244 1.00 94.81 190 GLU A CA 1
ATOM 1436 C C . GLU A 1 190 ? -9.182 -6.635 11.983 1.00 94.81 190 GLU A C 1
ATOM 1438 O O . GLU A 1 190 ? -8.282 -6.156 12.656 1.00 94.81 190 GLU A O 1
ATOM 1443 N N . LEU A 1 191 ? -9.835 -5.915 11.060 1.00 95.69 191 LEU A N 1
ATOM 1444 C CA . LEU A 1 191 ? -9.539 -4.510 10.775 1.00 95.69 191 LEU A CA 1
ATOM 1445 C C . LEU A 1 191 ? -10.221 -3.533 11.740 1.00 95.69 191 LEU A C 1
ATOM 1447 O O . LEU A 1 191 ? -9.888 -2.344 11.735 1.00 95.69 191 LEU A O 1
ATOM 1451 N N . LEU A 1 192 ? -11.129 -4.005 12.596 1.00 95.94 192 LEU A N 1
ATOM 1452 C CA . LEU A 1 192 ? -11.805 -3.157 13.571 1.00 95.94 192 LEU A CA 1
ATOM 1453 C C . LEU A 1 192 ? -10.860 -2.732 14.694 1.00 95.94 192 LEU A C 1
ATOM 1455 O O . LEU A 1 192 ? -9.984 -3.482 15.126 1.00 95.94 192 LEU A O 1
ATOM 1459 N N . VAL A 1 193 ? -11.053 -1.515 15.196 1.00 95.06 193 VAL A N 1
ATOM 1460 C CA . VAL A 1 193 ? -10.355 -1.040 16.395 1.00 95.06 193 VAL A CA 1
ATOM 1461 C C . VAL A 1 193 ? -10.936 -1.724 17.632 1.00 95.06 193 VAL A C 1
ATOM 1463 O O . VAL A 1 193 ? -12.130 -1.630 17.912 1.00 95.06 193 VAL A O 1
ATOM 1466 N N . SER A 1 194 ? -10.077 -2.366 18.421 1.00 91.56 194 SER A N 1
ATOM 1467 C CA . SER A 1 194 ? -10.420 -2.895 19.742 1.00 91.56 194 SER A CA 1
ATOM 1468 C C . SER A 1 194 ? -9.246 -2.725 20.707 1.00 91.56 194 SER A C 1
ATOM 1470 O O . SER A 1 194 ? -8.097 -2.598 20.292 1.00 91.56 194 SER A O 1
ATOM 1472 N N . GLN A 1 195 ? -9.520 -2.732 22.013 1.00 89.44 195 GLN A N 1
ATOM 1473 C CA . GLN A 1 195 ? -8.470 -2.670 23.041 1.00 89.44 195 GLN A CA 1
ATOM 1474 C C . GLN A 1 195 ? -7.480 -3.836 22.932 1.00 89.44 195 GLN A C 1
ATOM 1476 O O . GLN A 1 195 ? -6.288 -3.659 23.159 1.00 89.44 195 GLN A O 1
ATOM 1481 N N . GLU A 1 196 ? -7.975 -5.025 22.587 1.00 89.69 196 GLU A N 1
ATOM 1482 C CA . GLU A 1 196 ? -7.147 -6.207 22.354 1.00 89.69 196 GLU A CA 1
ATOM 1483 C C . GLU A 1 196 ? -6.227 -5.995 21.155 1.00 89.69 196 GLU A C 1
ATOM 1485 O O . GLU A 1 196 ? -5.017 -6.185 21.264 1.00 89.69 196 GLU A O 1
ATOM 1490 N N . ARG A 1 197 ? -6.779 -5.491 20.050 1.00 91.75 197 ARG A N 1
ATOM 1491 C CA . ARG A 1 197 ? -6.010 -5.278 18.832 1.00 91.75 197 ARG A CA 1
ATOM 1492 C C . ARG A 1 197 ? -4.969 -4.174 18.964 1.00 91.75 197 ARG A C 1
ATOM 1494 O O . ARG A 1 197 ? -3.868 -4.307 18.454 1.00 91.75 197 ARG A O 1
ATOM 1501 N N . ILE A 1 198 ? -5.265 -3.090 19.679 1.00 90.62 198 ILE A N 1
ATOM 1502 C CA . ILE A 1 198 ? -4.260 -2.042 19.913 1.00 90.62 198 ILE A CA 1
ATOM 1503 C C . ILE A 1 198 ? -3.023 -2.606 20.630 1.00 90.62 198 ILE A C 1
ATOM 1505 O O . ILE A 1 198 ? -1.915 -2.156 20.360 1.00 90.62 198 ILE A O 1
ATOM 1509 N N . ARG A 1 199 ? -3.183 -3.624 21.488 1.00 88.38 199 ARG A N 1
ATOM 1510 C CA . ARG A 1 199 ? -2.046 -4.302 22.132 1.00 88.38 199 ARG A CA 1
ATOM 1511 C C . ARG A 1 199 ? -1.253 -5.172 21.155 1.00 88.38 199 ARG A C 1
ATOM 1513 O O . ARG A 1 199 ? -0.032 -5.205 21.253 1.00 88.38 199 ARG A O 1
ATOM 1520 N N . SER A 1 200 ? -1.910 -5.864 20.221 1.00 85.31 200 SER A N 1
ATOM 1521 C CA . SER A 1 200 ? -1.204 -6.633 19.182 1.00 85.31 200 SER A CA 1
ATOM 1522 C C . SER A 1 200 ? -0.540 -5.730 18.140 1.00 85.31 200 SER A C 1
ATOM 1524 O O . SER A 1 200 ? 0.525 -6.064 17.633 1.00 85.31 200 SER A O 1
ATOM 1526 N N . ALA A 1 201 ? -1.118 -4.559 17.875 1.00 88.38 201 ALA A N 1
ATOM 1527 C CA . ALA A 1 201 ? -0.605 -3.553 16.951 1.00 88.38 201 ALA A CA 1
ATOM 1528 C C . ALA A 1 201 ? 0.590 -2.743 17.497 1.00 88.38 201 ALA A C 1
ATOM 1530 O O . ALA A 1 201 ? 1.054 -1.822 16.821 1.00 88.38 201 ALA A O 1
ATOM 1531 N N . ASP A 1 202 ? 1.096 -3.051 18.695 1.00 85.50 202 ASP A N 1
ATOM 1532 C CA . ASP A 1 202 ? 2.292 -2.414 19.251 1.00 85.50 202 ASP A CA 1
ATOM 1533 C C . ASP A 1 202 ? 3.528 -2.721 18.386 1.00 85.50 202 ASP A C 1
ATOM 1535 O O . ASP A 1 202 ? 3.810 -3.875 18.068 1.00 85.50 202 ASP A O 1
ATOM 1539 N N . ILE A 1 203 ? 4.284 -1.684 18.008 1.00 77.69 203 ILE A N 1
ATOM 1540 C CA . ILE A 1 203 ? 5.457 -1.808 17.130 1.00 77.69 203 ILE A CA 1
ATOM 1541 C C . ILE A 1 203 ? 6.575 -2.665 17.739 1.00 77.69 203 ILE A C 1
ATOM 1543 O O . ILE A 1 203 ? 7.388 -3.220 17.006 1.00 77.69 203 ILE A O 1
ATOM 1547 N N . SER A 1 204 ? 6.607 -2.826 19.065 1.00 76.75 204 SER A N 1
ATOM 1548 C CA . SER A 1 204 ? 7.523 -3.761 19.727 1.00 76.75 204 SER A CA 1
ATOM 1549 C C . SER A 1 204 ? 7.294 -5.214 19.299 1.00 76.75 204 SER A C 1
ATOM 1551 O O . SER A 1 204 ? 8.238 -6.000 19.308 1.00 76.75 204 SER A O 1
ATOM 1553 N N . ASN A 1 205 ? 6.090 -5.565 18.834 1.00 72.62 205 ASN A N 1
ATOM 1554 C CA . ASN A 1 205 ? 5.817 -6.886 18.269 1.00 72.62 205 ASN A CA 1
ATOM 1555 C C . ASN A 1 205 ? 6.458 -7.073 16.886 1.00 72.62 205 ASN A C 1
ATOM 1557 O O . ASN A 1 205 ? 6.790 -8.200 16.524 1.00 72.62 205 ASN A O 1
ATOM 1561 N N . LEU A 1 206 ? 6.706 -5.980 16.154 1.00 66.25 206 LEU A N 1
ATOM 1562 C CA . LEU A 1 206 ? 7.403 -5.999 14.866 1.00 66.25 206 LEU A CA 1
ATOM 1563 C C . LEU A 1 206 ? 8.883 -6.386 15.033 1.00 66.25 206 LEU A C 1
ATOM 1565 O O . LEU A 1 206 ? 9.463 -7.017 14.159 1.00 66.25 206 LEU A O 1
ATOM 1569 N N . ALA A 1 207 ? 9.486 -6.064 16.184 1.00 60.91 207 ALA A N 1
ATOM 1570 C CA . ALA A 1 207 ? 10.876 -6.409 16.494 1.00 60.91 207 ALA A CA 1
ATOM 1571 C C . ALA A 1 207 ? 11.114 -7.922 16.657 1.00 60.91 207 ALA A C 1
ATOM 1573 O O . ALA A 1 207 ? 12.257 -8.358 16.631 1.00 60.91 207 ALA A O 1
ATOM 1574 N N . ASN A 1 208 ? 10.052 -8.719 16.824 1.00 52.09 208 ASN A N 1
ATOM 1575 C CA . ASN A 1 208 ? 10.138 -10.182 16.846 1.00 52.09 208 ASN A CA 1
ATOM 1576 C C . ASN A 1 208 ? 9.968 -10.808 15.446 1.00 52.09 208 ASN A C 1
ATOM 1578 O O . ASN A 1 208 ? 9.991 -12.033 15.332 1.00 52.09 208 ASN A O 1
ATOM 1582 N N . GLN A 1 209 ? 9.735 -9.988 14.415 1.00 52.84 209 GLN A N 1
ATOM 1583 C CA . GLN A 1 209 ? 9.482 -10.405 13.030 1.00 52.84 209 GLN A CA 1
ATOM 1584 C C . GLN A 1 209 ? 10.525 -9.875 12.027 1.00 52.84 209 GLN A C 1
ATOM 1586 O O . GLN A 1 209 ? 10.429 -10.214 10.853 1.00 52.84 209 GLN A O 1
ATOM 1591 N N . LEU A 1 210 ? 11.484 -9.056 12.478 1.00 46.09 210 LEU A N 1
ATOM 1592 C CA . LEU A 1 210 ? 12.645 -8.555 11.724 1.00 46.09 210 LEU A CA 1
ATOM 1593 C C . LEU A 1 210 ? 13.929 -9.219 12.237 1.00 46.09 210 LEU A C 1
ATOM 1595 O O . LEU A 1 210 ? 14.874 -9.374 11.434 1.00 46.09 210 LEU A O 1
#

Foldseek 3Di:
DFWKAFAPLADADQQPDKDWDDDDPWIKIWTWHGADPVRHGGTIDIDTLCLQAPNGNPVVPPDPDQPDDDRVRSVVCRVPVVVVVCPPSRHDDMDTPDDGDDDAAAFLLLAWAWEFDDCVVVVDDPCVVPVDDDPLDTDTDGGRNNRVCVPCVQASVVLNVCRNVVNQQPQADDDVSYDTGHSVVPPDPLNYDDPVNNVSRPNVSNVVVD

Sequence (210 aa):
MSAQHPGQRFPYAGGLHSWGVVYGEGFDYATQRPSKADGSKGDLMIGGGFMRSLKQGIDQVGLYDDGPLLEPLTAIHIAGIFPAIFHPKWGAGAELKQTWSGILGLTGDSLPLVGRVDAKLTGRDIKRRKRISNDECGEWIVAGFAGEGMVWAWLSGAALGIMIAGCEDEDLSEVPGRPGGKLREWFPRELLVSQERIRSADISNLANQL

Secondary structure (DSSP, 8-state):
-EEEEPPTTS---TT--EEEEEETTEEEEEEEPPPPTTSPPPPEEEE--GGGSTTTTGGGTT-----SPPPHHHHHHHHHHHHHHTTTTS-S--EEEEE--------TTSS-EEEEEPHHHH---HHHHH---TTS--EEEEE--TT-HHHHHHHHHHHHHHHHHT-TTS-BPPBTTB--B-HHHHS-GGGB--HHHHHHT-GGGGGGT-

pLDDT: mean 89.64, std 9.94, range [46.09, 98.25]

Radius of gyration: 20.8 Å; chains: 1; bounding box: 50×33×56 Å

Organism: NCBI:txid45151